Protein AF-A0A0C9S4V2-F1 (afdb_monomer)

Mean predicted aligned error: 10.7 Å

Foldseek 3Di:
DWDKDWDWDFDFDDPDVPDPDQAAPVVVVVVCCVVPPVQFPDWFQDCPPPCNVVVVDDPPADHKAKEKDDKDFPDKDFDDDDDDDPDDWDKDKDFAQHAHADPHWYKDWDWDWGQDPNDTDIDIDIDTRHVDRMDMDTPVDDPDDDDPDDHDGIDGDIDIGMGIGGIMMTIGDDDDDD

Solvent-accessible surface area (backbone atoms only — not comparable to full-atom values): 11312 Å² total; per-residue (Å²): 126,82,53,78,57,78,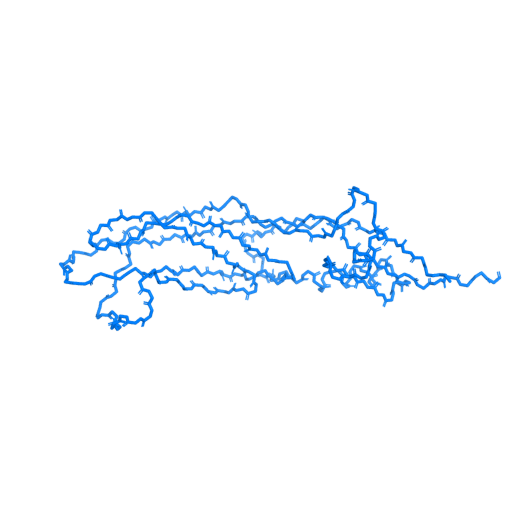47,83,55,83,61,82,76,76,83,54,98,82,69,92,63,71,51,45,56,68,60,54,47,50,53,48,41,60,73,75,39,70,57,50,79,46,72,36,58,49,59,82,30,67,56,55,68,67,60,72,55,56,98,90,57,51,45,46,45,54,44,52,43,77,76,43,74,45,79,69,45,72,49,86,72,96,74,90,78,93,76,87,82,63,74,46,74,52,75,40,93,69,36,45,41,50,100,50,68,38,51,42,80,42,82,45,80,41,78,53,96,95,37,86,41,84,44,79,45,81,45,66,48,44,69,3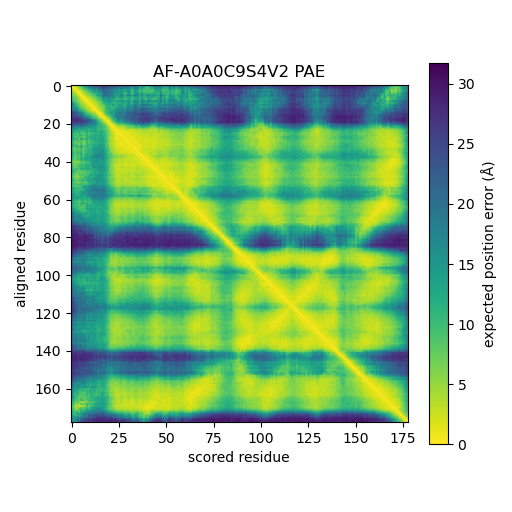1,50,66,46,79,50,44,91,83,53,85,84,61,76,79,77,93,73,88,79,64,56,71,49,55,54,70,49,66,48,68,46,51,50,43,29,37,43,40,36,38,63,65,77,78,86,127

Radius of gyration: 22.68 Å; Cα contacts (8 Å, |Δi|>4): 285; chains: 1; bounding box: 51×34×74 Å

Sequence (178 aa):
MHRLAGGLVLIMVFASKGTSTEVDLDTQLEYYVRTKIPEVYSWGLTKHYSYWTLKMNSSKEHSIESRLEGWKCEGGKNSSSHFEPSLCRDQFIWNVSRSIRSPFPLSVNLSVAVIHNDTLEEAFVLIDLTNRTSIIWEPQGNNLTSPTKEILQESCNFSATATFQGRFAYKIRPRGDH

pLDDT: mean 76.84, std 14.86, range [34.53, 92.06]

Nearest PDB structures (foldseek):
  7kxr-assembly1_A  TM=2.321E-01  e=1.208E+00  Bacillus anthracis
  6uwi-assembly1_A  TM=2.134E-01  e=5.010E+00  Clostridioides difficile
  6uwi-assembly2_d  TM=2.134E-01  e=5.010E+00  Clostridioides difficile
  6uwi-assembly2_g  TM=2.134E-01  e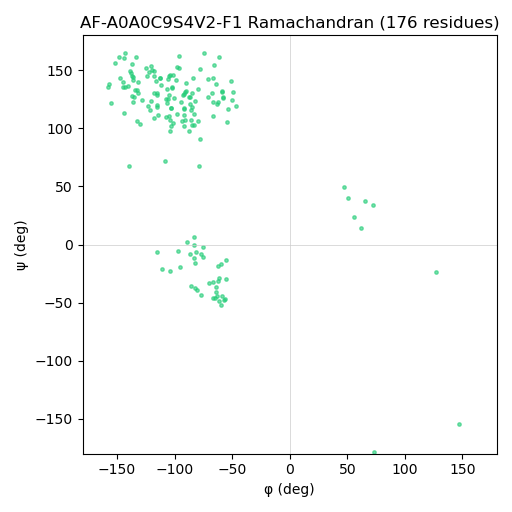=4.743E+00  Clostridioides difficile
  6uwi-assembly1_E  TM=2.134E-01  e=5.903E+00  Clostridioides difficile

Secondary structure (DSSP, 8-state):
-PEEEEEE--------TT-----BHHHHHHHHHHHH-TTEEEEE-STTSHHHHTT-S-TT--B-EEEEEEEEEEEEEE-------SS----EEEE-SS-BB-SS--EEEEEEEEEETTEEEEEEEEEE-BT-SEEEE-TT-TTSPPPSS----EEEEEEEEEEEESEEEEEEPPPP--

Structure (mmCIF, N/CA/C/O backbone):
data_AF-A0A0C9S4V2-F1
#
_entry.id   AF-A0A0C9S4V2-F1
#
loop_
_atom_site.group_PDB
_atom_site.id
_atom_site.type_symbol
_atom_site.label_atom_id
_atom_site.label_alt_id
_atom_site.label_comp_id
_atom_site.label_asym_id
_atom_site.label_entity_id
_atom_site.label_seq_id
_atom_site.pdbx_PDB_ins_code
_atom_site.Cartn_x
_atom_site.Cartn_y
_atom_site.Cartn_z
_atom_site.occupancy
_atom_site.B_iso_or_equiv
_atom_site.auth_seq_id
_atom_site.auth_comp_id
_atom_site.auth_asym_id
_atom_site.auth_atom_id
_atom_site.pdbx_PDB_model_num
ATOM 1 N N . MET A 1 1 ? 26.439 5.256 -25.999 1.00 48.94 1 MET A N 1
ATOM 2 C CA . MET A 1 1 ? 25.252 6.068 -25.641 1.00 48.94 1 MET A CA 1
ATOM 3 C C . MET A 1 1 ? 24.102 5.131 -25.290 1.00 48.94 1 MET A C 1
ATOM 5 O O . MET A 1 1 ? 23.685 4.369 -26.151 1.00 48.94 1 MET A O 1
ATOM 9 N N . HIS A 1 2 ? 23.630 5.119 -24.041 1.00 53.59 2 HIS A N 1
ATOM 10 C CA . HIS A 1 2 ? 22.463 4.319 -23.640 1.00 53.59 2 HIS A CA 1
ATOM 11 C C . HIS A 1 2 ? 21.174 5.041 -24.046 1.00 53.59 2 HIS A C 1
ATOM 13 O O . HIS A 1 2 ? 21.054 6.241 -23.810 1.00 53.59 2 HIS A O 1
ATOM 19 N N . ARG A 1 3 ? 20.222 4.325 -24.652 1.00 57.16 3 ARG A N 1
ATOM 20 C CA . ARG A 1 3 ? 18.897 4.868 -24.981 1.00 57.16 3 ARG A CA 1
ATOM 21 C C . ARG A 1 3 ? 17.931 4.573 -23.832 1.00 57.16 3 ARG A C 1
ATOM 23 O O . ARG A 1 3 ? 17.847 3.435 -23.372 1.00 57.16 3 ARG A O 1
ATOM 30 N N . LEU A 1 4 ? 17.242 5.610 -23.366 1.00 62.47 4 LEU A N 1
ATOM 31 C CA . LEU A 1 4 ? 16.210 5.534 -22.332 1.00 62.47 4 LEU A CA 1
ATOM 32 C C . LEU A 1 4 ? 14.844 5.616 -23.005 1.00 62.47 4 LEU A C 1
ATOM 34 O O . LEU A 1 4 ? 14.648 6.434 -23.901 1.00 62.47 4 LEU A O 1
ATOM 38 N N . ALA A 1 5 ? 13.925 4.758 -22.582 1.00 68.19 5 ALA A N 1
ATOM 39 C CA . ALA A 1 5 ? 12.555 4.739 -23.069 1.00 68.19 5 ALA A CA 1
ATOM 40 C C . ALA A 1 5 ? 11.595 4.517 -21.892 1.00 68.19 5 ALA A C 1
ATOM 42 O O . ALA A 1 5 ? 11.957 3.891 -20.893 1.00 68.19 5 ALA A O 1
ATOM 43 N N . GLY A 1 6 ? 10.387 5.075 -22.004 1.00 62.12 6 GLY A N 1
ATOM 44 C CA . GLY A 1 6 ? 9.337 4.981 -20.991 1.00 62.12 6 GLY A CA 1
ATOM 45 C C . GLY A 1 6 ? 8.168 4.132 -21.480 1.00 62.12 6 GLY A C 1
ATOM 46 O O . GLY A 1 6 ? 7.732 4.276 -22.621 1.00 62.12 6 GLY A O 1
ATOM 47 N N . GLY A 1 7 ? 7.654 3.263 -20.608 1.00 64.25 7 GLY A N 1
ATOM 48 C CA . GLY A 1 7 ? 6.451 2.468 -20.851 1.00 64.25 7 GLY A CA 1
ATOM 49 C C . GLY A 1 7 ? 5.309 2.888 -19.925 1.00 64.25 7 GLY A C 1
ATOM 50 O O . GLY A 1 7 ? 5.534 3.223 -18.760 1.00 64.25 7 GLY A O 1
ATOM 51 N N . LEU A 1 8 ? 4.076 2.875 -20.437 1.00 57.88 8 LEU A N 1
ATOM 52 C CA . LEU A 1 8 ? 2.869 3.020 -19.622 1.00 57.88 8 LEU A CA 1
ATOM 53 C C . LEU A 1 8 ? 2.443 1.632 -19.130 1.00 57.88 8 LEU A C 1
ATOM 55 O O . LEU A 1 8 ? 2.266 0.726 -19.941 1.00 57.88 8 LEU A O 1
ATOM 59 N N . VAL A 1 9 ? 2.253 1.479 -17.821 1.00 53.66 9 VAL A N 1
ATOM 60 C CA . VAL A 1 9 ? 1.660 0.278 -17.222 1.00 53.66 9 VAL A CA 1
ATOM 61 C C . VAL A 1 9 ? 0.378 0.709 -16.535 1.00 53.66 9 VAL A C 1
ATOM 63 O O . VAL A 1 9 ? 0.408 1.421 -15.536 1.00 53.66 9 VAL A O 1
ATOM 66 N N . LEU A 1 10 ? -0.749 0.308 -17.115 1.00 42.66 10 LEU A N 1
ATOM 67 C CA . LEU A 1 10 ? -2.065 0.466 -16.516 1.00 42.66 10 LEU A CA 1
ATOM 68 C C . LEU A 1 10 ? -2.490 -0.910 -16.002 1.00 42.66 10 LEU A C 1
ATOM 70 O O . LEU A 1 10 ? -2.944 -1.747 -16.779 1.00 42.66 10 LEU A O 1
ATOM 74 N N . ILE A 1 11 ? -2.296 -1.167 -14.708 1.00 50.50 11 ILE A N 1
ATOM 75 C CA . ILE A 1 11 ? -2.778 -2.398 -14.073 1.00 50.50 11 ILE A CA 1
ATOM 76 C C . ILE A 1 11 ? -4.029 -2.029 -13.288 1.00 50.50 11 ILE A C 1
ATOM 78 O O . ILE A 1 11 ? -3.949 -1.468 -12.199 1.00 50.50 11 ILE A O 1
ATOM 82 N N . MET A 1 12 ? -5.192 -2.352 -13.849 1.00 40.44 12 MET A N 1
ATOM 83 C CA . MET A 1 12 ? -6.420 -2.428 -13.064 1.00 40.44 12 MET A CA 1
ATOM 84 C C . MET A 1 12 ? -6.498 -3.827 -12.458 1.00 40.44 12 MET A C 1
ATOM 86 O O . MET A 1 12 ? -6.729 -4.807 -13.168 1.00 40.44 12 MET A O 1
ATOM 90 N N . VAL A 1 13 ? -6.264 -3.931 -11.150 1.00 43.91 13 VAL A N 1
ATOM 91 C CA . VAL A 1 13 ? -6.424 -5.193 -10.424 1.00 43.91 13 VAL A CA 1
ATOM 92 C C . VAL A 1 13 ? -7.897 -5.353 -10.063 1.00 43.91 13 VAL A C 1
ATOM 94 O O . VAL A 1 13 ? -8.390 -4.732 -9.126 1.00 43.91 13 VAL A O 1
ATOM 97 N N . PHE A 1 14 ? -8.606 -6.206 -10.801 1.00 38.09 14 PHE A N 1
ATOM 98 C CA . PHE A 1 14 ? -9.956 -6.628 -10.438 1.00 38.09 14 PHE A CA 1
ATOM 99 C C . PHE A 1 14 ? -9.869 -7.901 -9.593 1.00 38.09 14 PHE A C 1
ATOM 101 O O . PHE A 1 14 ? -9.669 -8.998 -10.115 1.00 38.09 14 PHE A O 1
ATOM 108 N N . ALA A 1 15 ? -10.025 -7.777 -8.277 1.00 39.41 15 ALA A N 1
ATOM 109 C CA . ALA A 1 15 ? -10.211 -8.943 -7.423 1.00 39.41 15 ALA A CA 1
ATOM 110 C C . ALA A 1 15 ? -11.663 -9.431 -7.557 1.00 39.41 15 ALA A C 1
ATOM 112 O O . ALA A 1 15 ? -12.559 -8.975 -6.850 1.00 39.41 15 ALA A O 1
ATOM 113 N N . SER A 1 16 ? -11.920 -10.351 -8.489 1.00 34.53 16 SER A N 1
ATOM 114 C CA . SER A 1 16 ? -13.209 -11.048 -8.539 1.00 34.53 16 SER A CA 1
ATOM 115 C C . SER A 1 16 ? -13.322 -12.032 -7.364 1.00 34.53 16 SER A C 1
ATOM 117 O O . SER A 1 16 ? -12.333 -12.668 -6.979 1.00 34.53 16 SER A O 1
ATOM 119 N N . LYS A 1 17 ? -14.519 -12.167 -6.768 1.00 34.84 17 LYS A N 1
ATOM 120 C CA . LYS A 1 17 ? -14.799 -13.197 -5.749 1.00 34.84 17 LYS A CA 1
ATOM 121 C C . LYS A 1 17 ? -14.432 -14.571 -6.329 1.00 34.84 17 LYS A C 1
ATOM 123 O O . LYS A 1 17 ? -15.152 -15.092 -7.171 1.00 34.84 17 LYS A O 1
ATOM 128 N N . GLY A 1 18 ? -13.307 -15.137 -5.887 1.00 36.69 18 GLY A N 1
ATOM 129 C CA . GLY A 1 18 ? -12.842 -16.473 -6.286 1.00 36.69 18 GLY A CA 1
ATOM 130 C C . GLY A 1 18 ? -11.411 -16.557 -6.831 1.00 36.69 18 GLY A C 1
ATOM 131 O O . GLY A 1 18 ? -10.781 -17.596 -6.670 1.00 36.69 18 GLY A O 1
ATOM 132 N N . THR A 1 19 ? -10.814 -15.489 -7.372 1.00 37.41 19 THR A N 1
ATOM 133 C CA . THR A 1 19 ? -9.487 -15.581 -8.030 1.00 37.41 19 THR A CA 1
ATOM 134 C C . THR A 1 19 ? -8.319 -15.410 -7.057 1.00 37.41 19 THR A C 1
ATOM 136 O O . THR A 1 19 ? -7.984 -14.296 -6.658 1.00 37.41 19 THR A O 1
ATOM 139 N N . SER A 1 20 ? -7.749 -16.538 -6.619 1.00 44.91 20 SER A N 1
ATOM 140 C CA . SER A 1 20 ? -6.674 -16.662 -5.621 1.00 44.91 20 SER A CA 1
ATOM 141 C C . SER A 1 20 ? -5.287 -16.351 -6.179 1.00 44.91 20 SER A C 1
ATOM 143 O O . SER A 1 20 ? -4.441 -17.236 -6.271 1.00 44.91 20 SER A O 1
ATOM 145 N N . THR A 1 21 ? -5.031 -15.100 -6.541 1.00 53.50 21 THR A N 1
ATOM 146 C CA . THR A 1 21 ? -3.678 -14.683 -6.919 1.00 53.50 21 THR A CA 1
ATOM 147 C C . THR A 1 21 ? -3.330 -13.390 -6.210 1.00 53.50 21 THR A C 1
ATOM 149 O O . THR A 1 21 ? -3.847 -12.326 -6.543 1.00 53.50 21 THR A O 1
ATOM 152 N N . GLU A 1 22 ? -2.465 -13.510 -5.207 1.00 62.28 22 GLU A N 1
ATOM 153 C CA . GLU A 1 22 ? -1.621 -12.408 -4.759 1.00 62.28 22 GLU A CA 1
ATOM 154 C C . GLU A 1 22 ? -0.926 -11.817 -5.995 1.00 62.28 22 GLU A C 1
ATOM 156 O O . GLU A 1 22 ? -0.325 -12.548 -6.784 1.00 62.28 22 GLU A O 1
ATOM 161 N N . VAL A 1 23 ? -1.093 -10.515 -6.223 1.00 66.06 23 VAL A N 1
ATOM 162 C CA . VAL A 1 23 ? -0.485 -9.833 -7.370 1.00 66.06 23 VAL A CA 1
ATOM 163 C C . VAL A 1 23 ? 0.856 -9.280 -6.916 1.00 66.06 23 VAL A C 1
ATOM 165 O O . VAL A 1 23 ? 0.891 -8.431 -6.029 1.00 66.06 23 VAL A O 1
ATOM 168 N N . ASP A 1 24 ? 1.932 -9.776 -7.524 1.00 78.25 24 ASP A N 1
ATOM 169 C CA . ASP A 1 24 ? 3.304 -9.302 -7.341 1.00 78.25 24 ASP A CA 1
ATOM 170 C C . ASP A 1 24 ? 3.694 -8.420 -8.537 1.00 78.25 24 ASP A C 1
ATOM 172 O O . ASP A 1 24 ? 3.888 -8.907 -9.656 1.00 78.25 24 ASP A O 1
ATOM 176 N N . LEU A 1 25 ? 3.727 -7.103 -8.323 1.00 76.69 25 LEU A N 1
ATOM 177 C CA . LEU A 1 25 ? 3.925 -6.133 -9.408 1.00 76.69 25 LEU A CA 1
ATOM 178 C C . LEU A 1 25 ? 5.321 -6.207 -10.039 1.00 76.69 25 LEU A C 1
ATOM 180 O O . LEU A 1 25 ? 5.449 -5.974 -11.244 1.00 76.69 25 LEU A O 1
ATOM 184 N N . ASP A 1 26 ? 6.347 -6.552 -9.259 1.00 82.00 26 ASP A N 1
ATOM 185 C CA . ASP A 1 26 ? 7.710 -6.742 -9.762 1.00 82.00 26 ASP A CA 1
ATOM 186 C C . ASP A 1 26 ? 7.761 -7.935 -10.722 1.00 82.00 26 ASP A C 1
ATOM 188 O O . ASP A 1 26 ? 8.265 -7.814 -11.843 1.00 82.00 26 ASP A O 1
ATOM 192 N N . THR A 1 27 ? 7.138 -9.050 -10.337 1.00 84.25 27 THR A N 1
ATOM 193 C CA . THR A 1 27 ? 7.044 -10.265 -11.156 1.00 84.25 27 THR A CA 1
ATOM 194 C C . THR A 1 27 ? 6.270 -10.015 -12.450 1.00 84.25 27 THR A C 1
ATOM 196 O O . THR A 1 27 ? 6.694 -10.439 -13.529 1.00 84.25 27 THR A O 1
ATOM 199 N N . GLN A 1 28 ? 5.138 -9.305 -12.376 1.00 82.69 28 GLN A N 1
ATOM 200 C CA . GLN A 1 28 ? 4.341 -8.975 -13.563 1.00 82.69 28 GLN A CA 1
ATOM 201 C C . GLN A 1 28 ? 5.109 -8.072 -14.533 1.00 82.69 28 GLN A C 1
ATOM 203 O O . GLN A 1 28 ? 5.064 -8.288 -15.750 1.00 82.69 28 GLN A O 1
ATOM 208 N N . LEU A 1 29 ? 5.848 -7.085 -14.014 1.00 83.62 29 LEU A N 1
ATOM 209 C CA . LEU A 1 29 ? 6.676 -6.238 -14.860 1.00 83.62 29 LEU A CA 1
ATOM 210 C C . LEU A 1 29 ? 7.822 -7.028 -15.489 1.00 83.62 29 LEU A C 1
ATOM 212 O O . LEU A 1 29 ? 8.066 -6.879 -16.685 1.00 83.62 29 LEU A O 1
ATOM 216 N N . GLU A 1 30 ? 8.524 -7.853 -14.715 1.00 87.75 30 GLU A N 1
ATOM 217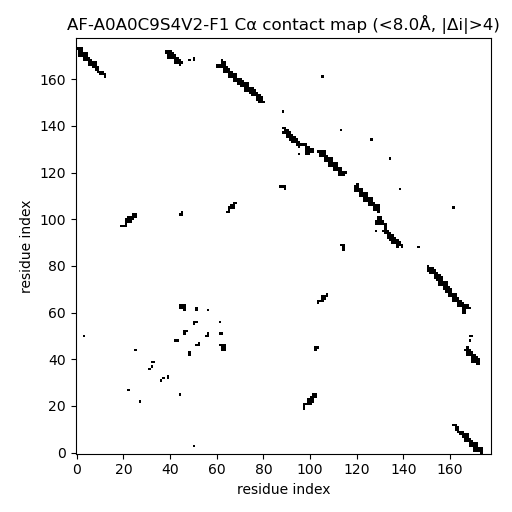 C CA . GLU A 1 30 ? 9.615 -8.674 -15.234 1.00 87.75 30 GLU A CA 1
ATOM 218 C C . GLU A 1 30 ? 9.128 -9.561 -16.386 1.00 87.75 30 GLU A C 1
ATOM 220 O O . GLU A 1 30 ? 9.744 -9.576 -17.455 1.00 87.75 30 GLU A O 1
ATOM 225 N N . TYR A 1 31 ? 7.988 -10.234 -16.208 1.00 87.81 31 TYR A N 1
ATOM 226 C CA . TYR A 1 31 ? 7.370 -11.033 -17.261 1.00 87.81 31 TYR A CA 1
ATOM 227 C C . TYR A 1 31 ? 7.078 -10.198 -18.515 1.00 87.81 31 TYR A C 1
ATOM 229 O O . TYR A 1 31 ? 7.450 -10.592 -19.625 1.00 87.81 31 TYR A O 1
ATOM 237 N N . TYR A 1 32 ? 6.462 -9.022 -18.353 1.00 85.75 32 TYR A N 1
ATOM 238 C CA . TYR A 1 32 ? 6.174 -8.112 -19.460 1.00 85.75 32 TYR A CA 1
ATOM 239 C C . TYR A 1 32 ? 7.448 -7.674 -20.191 1.00 85.75 32 TYR A C 1
ATOM 241 O O . TYR A 1 32 ? 7.537 -7.811 -21.412 1.00 85.75 32 TYR A O 1
ATOM 249 N N . VAL A 1 33 ? 8.447 -7.181 -19.456 1.00 88.44 33 VAL A N 1
ATOM 250 C CA . VAL A 1 33 ? 9.703 -6.661 -20.008 1.00 88.44 33 VAL A CA 1
ATOM 251 C C . VAL A 1 33 ? 10.444 -7.754 -20.769 1.00 88.44 33 VAL A C 1
ATOM 253 O O . VAL A 1 33 ? 10.805 -7.546 -21.925 1.00 88.44 33 VAL A O 1
ATOM 256 N N . ARG A 1 34 ? 10.604 -8.942 -20.175 1.00 88.12 34 ARG A N 1
ATOM 257 C CA . ARG A 1 34 ? 11.295 -10.066 -20.823 1.00 88.12 34 ARG A CA 1
ATOM 258 C C . ARG A 1 34 ? 10.574 -10.561 -22.0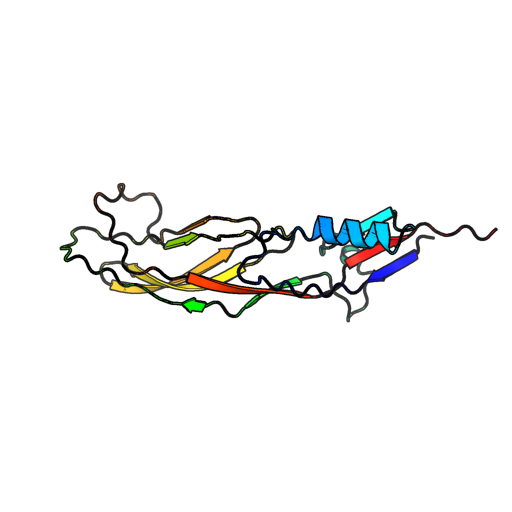72 1.00 88.12 34 ARG A C 1
ATOM 260 O O . ARG A 1 34 ? 11.229 -10.943 -23.035 1.00 88.12 34 ARG A O 1
ATOM 267 N N . THR A 1 35 ? 9.243 -10.551 -22.062 1.00 87.75 35 THR A N 1
ATOM 268 C CA . THR A 1 35 ? 8.440 -11.084 -23.171 1.00 87.75 35 THR A CA 1
ATOM 269 C C . THR A 1 35 ? 8.294 -10.084 -24.315 1.00 87.75 35 THR A C 1
ATOM 271 O O . THR A 1 35 ? 8.247 -10.475 -25.479 1.00 87.75 35 THR A O 1
ATOM 274 N N . LYS A 1 36 ? 8.163 -8.791 -24.004 1.00 87.88 36 LYS A N 1
ATOM 275 C CA . LYS A 1 36 ? 7.809 -7.756 -24.987 1.00 87.88 36 LYS A CA 1
ATOM 276 C C . LYS A 1 36 ? 8.985 -6.892 -25.420 1.00 87.88 36 LYS A C 1
ATOM 278 O O . LYS A 1 36 ? 8.903 -6.292 -26.487 1.00 87.88 36 LYS A O 1
ATOM 283 N N . ILE A 1 37 ? 10.044 -6.803 -24.614 1.00 86.19 37 ILE A N 1
ATOM 284 C CA . ILE A 1 37 ? 11.179 -5.905 -24.858 1.00 86.19 37 ILE A CA 1
ATOM 285 C C . ILE A 1 37 ? 12.499 -6.620 -24.500 1.00 86.19 37 ILE A C 1
ATOM 287 O O . ILE A 1 37 ? 13.165 -6.260 -23.526 1.00 86.19 37 ILE A O 1
ATOM 291 N N . PRO A 1 38 ? 12.896 -7.659 -25.259 1.00 84.50 38 PRO A N 1
ATOM 292 C CA . PRO A 1 38 ? 14.034 -8.518 -24.915 1.00 84.50 38 PRO A CA 1
ATOM 293 C C . PRO A 1 38 ? 15.381 -7.778 -24.860 1.00 84.50 38 PRO A C 1
ATOM 295 O O . PRO A 1 38 ? 16.333 -8.264 -24.255 1.00 84.50 38 PRO A O 1
ATOM 298 N N . GLU A 1 39 ? 15.488 -6.591 -25.464 1.00 89.00 39 GLU A N 1
ATOM 299 C CA . GLU A 1 39 ? 16.687 -5.748 -25.418 1.00 89.00 39 GLU A CA 1
ATOM 300 C C . GLU A 1 39 ? 16.875 -5.020 -24.082 1.00 89.00 39 GLU A C 1
ATOM 302 O O . GLU A 1 39 ? 17.931 -4.413 -23.846 1.00 89.00 39 GLU A O 1
ATOM 307 N N . VAL A 1 40 ? 15.861 -5.041 -23.216 1.00 89.69 40 VAL A N 1
ATOM 308 C CA . VAL A 1 40 ? 15.937 -4.443 -21.888 1.00 89.69 40 VAL A CA 1
ATOM 309 C C . VAL A 1 40 ? 16.855 -5.271 -21.005 1.00 89.69 40 VAL A C 1
ATOM 311 O O . VAL A 1 40 ? 16.666 -6.467 -20.814 1.00 89.69 40 VAL A O 1
ATOM 314 N N . TYR A 1 41 ? 17.837 -4.604 -20.404 1.00 89.19 41 TYR A N 1
ATOM 315 C CA . TYR A 1 41 ? 18.756 -5.228 -19.448 1.00 89.19 41 TYR A CA 1
ATOM 316 C C . TYR A 1 41 ? 18.625 -4.657 -18.032 1.00 89.19 41 TYR A C 1
ATOM 318 O O . TYR A 1 41 ? 19.282 -5.133 -17.112 1.00 89.19 41 TYR A O 1
ATOM 326 N N . SER A 1 42 ? 17.822 -3.607 -17.850 1.00 90.38 42 SER A N 1
ATOM 327 C CA . SER A 1 42 ? 17.559 -2.991 -16.551 1.00 90.38 42 SER A CA 1
ATOM 328 C C . SER A 1 42 ? 16.229 -2.249 -16.596 1.00 90.38 42 SER A C 1
ATOM 330 O O . SER A 1 42 ? 15.952 -1.555 -17.570 1.00 90.38 42 SER A O 1
ATOM 332 N N . TRP A 1 43 ? 15.429 -2.364 -15.541 1.00 90.00 43 TRP A N 1
ATOM 333 C CA . TRP A 1 43 ? 14.159 -1.661 -15.371 1.00 90.00 43 TRP A CA 1
ATOM 334 C C . TRP A 1 43 ? 13.959 -1.267 -13.908 1.00 90.00 43 TRP A C 1
ATOM 336 O O . TRP A 1 43 ? 14.661 -1.758 -13.025 1.00 90.00 43 TRP A O 1
ATOM 346 N N . GLY A 1 44 ? 13.020 -0.359 -13.657 1.00 88.25 44 GLY A N 1
ATOM 347 C CA . GLY A 1 44 ? 12.640 0.047 -12.313 1.00 88.25 44 GLY A CA 1
ATOM 348 C C . GLY A 1 44 ? 11.241 0.650 -12.258 1.00 88.25 44 GLY A C 1
ATOM 349 O O . GLY A 1 44 ? 10.865 1.481 -13.089 1.00 88.25 44 GLY A O 1
ATOM 350 N N . LEU A 1 45 ? 10.490 0.217 -11.247 1.00 85.19 45 LEU A N 1
ATOM 351 C CA . LEU A 1 45 ? 9.118 0.636 -10.960 1.00 85.19 45 LEU A CA 1
ATOM 352 C C . LEU A 1 45 ? 9.048 1.919 -10.124 1.00 85.19 45 LEU A C 1
ATOM 354 O O . LEU A 1 45 ? 8.154 2.743 -10.306 1.00 85.19 45 LEU A O 1
ATOM 358 N N . THR A 1 46 ? 9.990 2.083 -9.198 1.00 88.81 46 THR A N 1
ATOM 359 C CA . THR A 1 46 ? 9.916 3.104 -8.152 1.00 88.81 46 THR A CA 1
ATOM 360 C C . THR A 1 46 ? 10.687 4.364 -8.523 1.00 88.81 46 THR A C 1
ATOM 362 O O . THR A 1 46 ? 11.609 4.336 -9.343 1.00 88.81 46 THR A O 1
ATOM 365 N N . LYS A 1 47 ? 10.380 5.465 -7.829 1.00 89.75 47 LYS A N 1
ATOM 366 C CA . LYS A 1 47 ? 11.100 6.749 -7.915 1.00 89.75 47 LYS A CA 1
ATOM 367 C C . LYS A 1 47 ? 12.610 6.665 -7.649 1.00 89.75 47 LYS A C 1
ATOM 369 O O . LYS A 1 47 ? 13.325 7.622 -7.915 1.00 89.75 47 LYS A O 1
ATOM 374 N N . HIS A 1 48 ? 13.100 5.549 -7.106 1.00 91.62 48 HIS A N 1
ATOM 375 C CA . HIS A 1 48 ? 14.518 5.346 -6.804 1.00 91.62 48 HIS A CA 1
ATOM 376 C C . HIS A 1 48 ? 15.335 4.887 -8.018 1.00 91.62 48 HIS A C 1
ATOM 378 O O . HIS A 1 48 ? 16.564 4.905 -7.971 1.00 91.62 48 HIS A O 1
ATOM 384 N N . TYR A 1 49 ? 14.686 4.498 -9.119 1.00 91.56 49 TYR A N 1
ATOM 385 C CA . TYR A 1 49 ? 15.398 4.135 -10.339 1.00 91.56 49 TYR A CA 1
ATOM 386 C C . TYR A 1 49 ? 16.100 5.348 -10.966 1.00 91.56 49 TYR A C 1
ATOM 388 O O . TYR A 1 49 ? 15.556 6.453 -10.979 1.00 91.56 49 TYR A O 1
ATOM 396 N N . SER A 1 50 ? 17.290 5.132 -11.544 1.00 89.81 50 SER A N 1
ATOM 397 C CA . SER A 1 50 ? 18.177 6.216 -12.001 1.00 89.81 50 SER A CA 1
ATOM 398 C C . SER A 1 50 ? 17.523 7.197 -12.979 1.00 89.81 50 SER A C 1
ATOM 400 O O . SE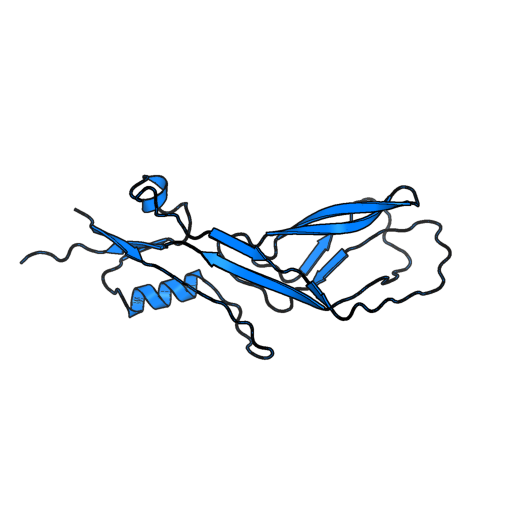R A 1 50 ? 17.903 8.358 -13.018 1.00 89.81 50 SER A O 1
ATOM 402 N N . TYR A 1 51 ? 16.549 6.744 -13.774 1.00 88.38 51 TYR A N 1
ATOM 403 C CA . TYR A 1 51 ? 15.796 7.615 -14.685 1.00 88.38 51 TYR A CA 1
ATOM 404 C C . TYR A 1 51 ? 15.080 8.758 -13.944 1.00 88.38 51 TYR A C 1
ATOM 406 O O . TYR A 1 51 ? 15.147 9.911 -14.364 1.00 88.38 51 TYR A O 1
ATOM 414 N N . TRP A 1 52 ? 14.442 8.440 -12.816 1.00 89.88 52 TRP A N 1
ATOM 415 C CA . TRP A 1 52 ? 13.681 9.392 -12.008 1.00 89.88 52 TRP A CA 1
ATOM 416 C C . TRP A 1 52 ? 14.600 10.277 -11.169 1.00 89.88 52 TRP A C 1
ATOM 418 O O . TRP A 1 52 ? 14.420 11.491 -11.116 1.00 89.88 52 TRP A O 1
ATOM 428 N N . THR A 1 53 ? 15.619 9.687 -10.541 1.00 90.06 53 THR A N 1
ATOM 429 C CA . THR A 1 53 ? 16.522 10.425 -9.644 1.00 90.06 53 THR A CA 1
ATOM 430 C C . THR A 1 53 ? 17.426 11.401 -10.392 1.00 90.06 53 THR A C 1
ATOM 432 O O . THR A 1 53 ? 17.705 12.484 -9.882 1.00 90.06 53 THR A O 1
ATOM 435 N N . LEU A 1 54 ? 17.828 11.069 -11.623 1.00 88.62 54 LEU A N 1
ATOM 436 C CA . LEU A 1 54 ? 18.611 11.951 -12.495 1.00 88.62 54 LEU A CA 1
ATOM 437 C C . LEU A 1 54 ? 17.748 12.963 -13.267 1.00 88.62 54 LEU A C 1
ATOM 439 O O . LEU A 1 54 ? 18.277 13.671 -14.120 1.00 88.62 54 LEU A O 1
ATOM 443 N N . LYS A 1 55 ? 16.438 13.033 -12.984 1.00 84.94 55 LYS A N 1
ATOM 444 C CA . LYS A 1 55 ? 15.476 13.929 -13.647 1.00 84.94 55 LYS A CA 1
ATOM 445 C C . LYS A 1 55 ? 15.537 13.849 -15.178 1.00 84.94 55 LYS A C 1
ATOM 447 O O . LYS A 1 55 ? 15.469 14.861 -15.869 1.00 84.94 55 LYS A O 1
ATOM 452 N N . MET A 1 56 ? 15.690 12.635 -15.710 1.00 83.12 56 MET A N 1
ATOM 453 C CA . MET A 1 56 ? 15.665 12.382 -17.158 1.00 83.12 56 MET A CA 1
ATOM 454 C C . MET A 1 56 ? 14.236 12.405 -17.721 1.00 83.12 56 MET A C 1
ATOM 456 O O . MET A 1 56 ? 14.046 12.347 -18.933 1.00 83.12 56 MET A O 1
ATOM 460 N N . ASN A 1 57 ? 13.241 12.475 -16.836 1.00 82.06 57 ASN A N 1
ATOM 461 C CA . ASN A 1 57 ? 11.827 12.558 -17.146 1.00 82.06 57 ASN A CA 1
ATOM 462 C C . ASN A 1 57 ? 11.409 13.974 -17.571 1.00 82.06 57 ASN A C 1
ATOM 464 O O . ASN A 1 57 ? 11.957 14.978 -17.114 1.00 82.06 57 ASN A O 1
ATOM 468 N N . SER A 1 58 ? 10.376 14.060 -18.410 1.00 81.81 58 SER A N 1
ATOM 469 C CA . SER A 1 58 ? 9.714 15.345 -18.676 1.00 81.81 58 SER A CA 1
ATOM 470 C C . SER A 1 58 ? 8.837 15.780 -17.492 1.00 81.81 58 SER A C 1
ATOM 472 O O . SER A 1 58 ? 8.463 14.961 -16.653 1.00 81.81 58 SER A O 1
ATOM 474 N N . SER A 1 59 ? 8.423 17.051 -17.452 1.00 79.94 59 SER A N 1
ATOM 475 C CA . SER A 1 59 ? 7.547 17.589 -16.393 1.00 79.94 59 SER A CA 1
ATOM 476 C C . SER A 1 59 ? 6.179 16.902 -16.280 1.00 79.94 59 SER A C 1
ATOM 478 O O . SER A 1 59 ? 5.511 17.051 -15.262 1.00 79.94 59 SER A O 1
ATOM 480 N N . LYS A 1 60 ? 5.754 16.153 -17.307 1.00 82.38 60 LYS A N 1
ATOM 481 C CA . LYS A 1 60 ? 4.487 15.399 -17.333 1.00 82.38 60 LYS A CA 1
ATOM 482 C C . LYS A 1 60 ? 4.654 13.922 -16.967 1.00 82.38 60 LYS A C 1
ATOM 484 O O . LYS A 1 60 ? 3.667 13.195 -16.901 1.00 82.38 60 LYS A O 1
ATOM 489 N N . GLU A 1 61 ? 5.885 13.455 -16.789 1.00 86.69 61 GLU A N 1
ATOM 490 C CA . GLU A 1 61 ? 6.187 12.068 -16.452 1.00 86.69 61 GLU A CA 1
ATOM 491 C C . GLU A 1 61 ? 6.514 11.930 -14.972 1.00 86.69 61 GLU A C 1
ATOM 493 O O . GLU A 1 61 ? 7.330 12.677 -14.433 1.00 86.69 61 GLU A O 1
ATOM 498 N N . HIS A 1 62 ? 5.938 10.911 -14.345 1.00 88.56 62 HIS A N 1
ATOM 499 C CA . HIS A 1 62 ? 6.229 10.538 -12.971 1.00 88.56 62 HIS A CA 1
ATOM 500 C C . HIS A 1 62 ? 6.355 9.017 -12.847 1.00 88.56 62 HIS A C 1
ATOM 502 O O . HIS A 1 62 ? 5.802 8.255 -13.654 1.00 88.56 62 HIS A O 1
ATOM 508 N N . SER A 1 63 ? 7.098 8.585 -11.828 1.00 89.25 63 SER A N 1
ATOM 509 C CA . SER A 1 63 ? 7.135 7.182 -11.425 1.00 89.25 63 SER A CA 1
ATOM 510 C C . SER A 1 63 ? 5.749 6.716 -10.999 1.00 89.25 63 SER A C 1
ATO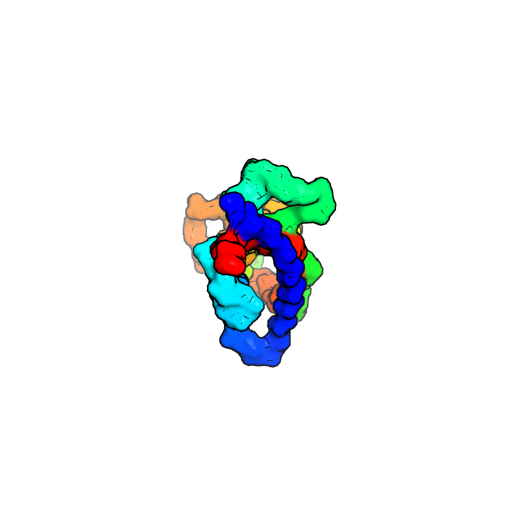M 512 O O . SER A 1 63 ? 4.893 7.533 -10.660 1.00 89.25 63 SER A O 1
ATOM 514 N N . ILE A 1 64 ? 5.537 5.405 -10.971 1.00 88.06 64 ILE A N 1
ATOM 515 C CA . ILE A 1 64 ? 4.284 4.847 -10.467 1.00 88.06 64 ILE A CA 1
ATOM 516 C C . ILE A 1 64 ? 4.059 5.281 -9.011 1.00 88.06 64 ILE A C 1
ATOM 518 O O . ILE A 1 64 ? 4.953 5.184 -8.168 1.00 88.06 64 ILE A O 1
ATOM 522 N N . GLU A 1 65 ? 2.851 5.762 -8.748 1.00 88.44 65 GLU A N 1
ATOM 523 C CA . GLU A 1 65 ? 2.313 6.078 -7.432 1.00 88.44 65 GLU A CA 1
ATOM 524 C C . GLU A 1 65 ? 1.096 5.192 -7.170 1.00 88.44 65 GLU A C 1
ATOM 526 O O . GLU A 1 65 ? 0.337 4.870 -8.089 1.00 88.44 65 GLU A O 1
ATOM 531 N N . SER A 1 66 ? 0.914 4.794 -5.915 1.00 86.25 66 SER A N 1
ATOM 532 C CA . SER A 1 66 ? -0.224 4.006 -5.455 1.00 86.25 66 SER A CA 1
ATOM 533 C C . SER A 1 66 ? -1.220 4.872 -4.696 1.00 86.25 66 SER A C 1
ATOM 535 O O . SER A 1 66 ? -0.847 5.800 -3.976 1.00 86.25 66 SER A O 1
ATOM 537 N N . ARG A 1 67 ? -2.502 4.545 -4.836 1.00 87.31 67 ARG A N 1
ATOM 538 C CA . ARG A 1 67 ? -3.600 5.135 -4.069 1.00 87.31 67 ARG A CA 1
ATOM 539 C C . ARG A 1 67 ? -4.543 4.042 -3.611 1.00 87.31 67 ARG A C 1
ATOM 541 O O . ARG A 1 67 ? -4.796 3.098 -4.357 1.00 87.31 67 ARG A O 1
ATOM 548 N N . LEU A 1 68 ? -5.051 4.183 -2.396 1.00 84.25 68 LEU A N 1
ATOM 549 C CA . LEU A 1 68 ? -6.069 3.310 -1.836 1.00 84.25 68 LEU A CA 1
ATOM 550 C C . LEU A 1 68 ? -7.329 4.147 -1.611 1.00 84.25 68 LEU A C 1
ATOM 552 O O . LEU A 1 68 ? -7.298 5.131 -0.876 1.00 84.25 68 LEU A O 1
ATOM 556 N N . GLU A 1 69 ? -8.418 3.790 -2.282 1.00 84.62 69 GLU A N 1
ATOM 557 C CA . GLU A 1 69 ? -9.645 4.589 -2.324 1.00 84.62 69 GLU A CA 1
ATOM 558 C C . GLU A 1 69 ? -10.887 3.727 -2.081 1.00 84.62 69 GLU A C 1
ATOM 560 O O . GLU A 1 69 ? -10.871 2.503 -2.237 1.00 84.62 69 GLU A O 1
ATOM 565 N N . GLY A 1 70 ? -11.991 4.381 -1.709 1.00 83.50 70 GLY A N 1
ATOM 566 C CA . GLY A 1 70 ? -13.291 3.724 -1.581 1.00 83.50 70 GLY A CA 1
ATOM 567 C C . GLY A 1 70 ? -13.348 2.683 -0.465 1.00 83.50 70 GLY A C 1
ATOM 568 O O . GLY A 1 70 ? -13.981 1.648 -0.656 1.00 83.50 70 GLY A O 1
ATOM 569 N N . TRP A 1 71 ? -12.687 2.943 0.668 1.00 84.56 71 TRP A N 1
ATOM 570 C CA . TRP A 1 71 ? -12.786 2.087 1.848 1.00 84.56 71 TRP A CA 1
ATOM 571 C C . TRP A 1 71 ? -14.244 1.972 2.303 1.00 84.56 71 TRP A C 1
ATOM 573 O O . TRP A 1 71 ? -14.913 2.980 2.536 1.00 84.56 71 TRP A O 1
ATOM 583 N N . LYS A 1 72 ? -14.735 0.743 2.437 1.00 85.69 72 LYS A N 1
ATOM 584 C CA . LYS A 1 72 ? -16.086 0.441 2.920 1.00 85.69 72 LYS A CA 1
ATOM 585 C C . LYS A 1 72 ? -16.037 -0.703 3.908 1.00 85.69 72 LYS A C 1
ATOM 587 O O . LYS A 1 72 ? -15.278 -1.638 3.699 1.00 85.69 72 LYS A O 1
ATOM 592 N N . CYS A 1 73 ? -16.889 -0.635 4.920 1.00 82.25 73 CYS A N 1
ATOM 593 C CA . CYS A 1 73 ? -17.145 -1.674 5.908 1.00 82.25 73 CYS A CA 1
ATOM 594 C C . CYS A 1 73 ? -18.597 -2.129 5.708 1.00 82.25 73 CYS A C 1
ATOM 596 O O . CYS A 1 73 ? -19.526 -1.345 5.887 1.00 82.25 73 CYS A O 1
ATOM 598 N N . GLU A 1 74 ? -18.796 -3.357 5.230 1.00 82.75 74 GLU A N 1
ATOM 599 C CA . GLU A 1 74 ? -20.103 -3.884 4.830 1.00 82.75 74 GLU A CA 1
ATOM 600 C C . GLU A 1 74 ? -20.520 -5.066 5.710 1.00 82.75 74 GLU A C 1
ATOM 602 O O . GLU A 1 74 ? -19.718 -5.946 6.040 1.00 82.75 74 GLU A O 1
ATOM 607 N N . GLY A 1 75 ? -21.810 -5.117 6.053 1.00 76.56 75 GLY A N 1
ATOM 608 C CA . GLY A 1 75 ? -22.381 -6.221 6.827 1.00 76.56 75 GLY A CA 1
ATOM 609 C C . GLY A 1 75 ? -21.966 -6.227 8.298 1.00 76.56 75 GLY A C 1
ATOM 610 O O . GLY A 1 75 ? -21.812 -7.310 8.861 1.00 76.56 75 GLY A O 1
ATOM 611 N N . GLY A 1 76 ? -21.784 -5.038 8.887 1.00 74.81 76 GLY A N 1
ATOM 612 C CA . GLY A 1 76 ? -21.494 -4.848 10.307 1.00 74.81 76 GLY A CA 1
ATOM 613 C C . GLY A 1 76 ? -22.421 -5.677 11.195 1.00 74.81 76 GLY A C 1
ATOM 614 O O . GLY A 1 76 ? -23.644 -5.529 11.142 1.00 74.81 76 GLY A O 1
ATOM 615 N N . LYS A 1 77 ? -21.844 -6.582 11.986 1.00 68.31 77 LYS A N 1
ATOM 616 C CA . LYS A 1 77 ? -22.543 -7.308 13.045 1.00 68.31 77 LYS A CA 1
ATOM 617 C C . LYS A 1 77 ? -22.164 -6.691 14.375 1.00 68.31 77 LYS A C 1
ATOM 619 O O . LYS A 1 77 ? -21.004 -6.773 14.774 1.00 68.31 77 LYS A O 1
ATOM 624 N N . ASN A 1 78 ? -23.160 -6.141 15.057 1.00 65.44 78 ASN A N 1
ATOM 625 C CA . ASN A 1 78 ? -22.997 -5.698 16.429 1.00 65.44 78 ASN A CA 1
ATOM 626 C C . ASN A 1 78 ? -23.267 -6.881 17.354 1.00 65.44 78 ASN A C 1
ATOM 628 O O . ASN A 1 78 ? -24.362 -7.447 17.323 1.00 65.44 78 ASN A O 1
ATOM 632 N N . SER A 1 79 ? -22.292 -7.252 18.177 1.00 63.16 79 SER A N 1
ATOM 633 C CA . SER A 1 79 ? -22.540 -8.127 19.322 1.00 63.16 79 SER A CA 1
ATOM 634 C C . SER A 1 79 ? -22.531 -7.286 20.586 1.00 63.16 79 SER A C 1
ATOM 636 O O . SER A 1 79 ? -21.487 -6.841 21.047 1.00 63.16 79 SER A O 1
ATOM 638 N N . SER A 1 80 ? -23.711 -7.067 21.163 1.00 54.59 80 SER A N 1
ATOM 639 C CA . SER A 1 80 ? -23.826 -6.552 22.522 1.00 54.59 80 SER A CA 1
ATOM 640 C C . SER A 1 80 ? -23.963 -7.730 23.484 1.00 54.59 80 SER A C 1
ATOM 642 O O . SER A 1 80 ? -25.001 -8.383 23.569 1.00 54.59 80 SER A O 1
ATOM 644 N N . SER A 1 81 ? -22.903 -8.024 24.229 1.00 54.72 81 SER A N 1
ATOM 645 C CA . SER A 1 81 ? -23.041 -8.750 25.491 1.00 54.72 81 SER A CA 1
ATOM 646 C C . SER A 1 81 ? -23.202 -7.724 26.608 1.00 54.72 81 SER A C 1
ATOM 648 O O . SER A 1 81 ? -22.411 -6.785 26.675 1.00 54.72 81 SER A O 1
ATOM 650 N N . HIS A 1 82 ? -24.198 -7.892 27.483 1.00 48.59 82 HIS A N 1
ATOM 651 C CA . HIS A 1 82 ? -24.308 -7.090 28.705 1.00 48.59 82 HIS A CA 1
ATOM 652 C C . HIS A 1 82 ? -22.993 -7.175 29.488 1.00 48.59 82 HIS A C 1
ATOM 654 O O . HIS A 1 82 ? -22.596 -8.258 29.921 1.00 48.59 82 HIS A O 1
ATOM 660 N N . PHE A 1 83 ? -22.317 -6.041 29.647 1.00 52.97 83 PHE A N 1
ATOM 661 C CA . PHE A 1 83 ? -21.073 -5.955 30.394 1.00 52.97 83 PHE A CA 1
ATOM 662 C C . PHE A 1 83 ? -21.087 -4.718 31.281 1.00 52.97 83 PHE A C 1
ATOM 664 O O . PHE A 1 83 ? -21.363 -3.620 30.806 1.00 52.97 83 PHE A O 1
ATOM 671 N N . GLU A 1 84 ? -20.804 -4.918 32.565 1.00 53.25 84 GLU A N 1
ATOM 672 C CA . GLU A 1 84 ? -20.444 -3.845 33.487 1.00 53.25 84 GLU A CA 1
ATOM 673 C C . GLU A 1 84 ? -18.915 -3.714 33.471 1.00 53.25 84 GLU A C 1
ATOM 675 O O . GLU A 1 84 ? -18.225 -4.646 33.904 1.00 53.25 84 GLU A O 1
ATOM 680 N N . PRO A 1 85 ? -18.361 -2.616 32.934 1.00 52.91 85 PRO A N 1
ATOM 681 C CA . PRO A 1 85 ? -16.927 -2.458 32.820 1.00 52.91 85 PRO A CA 1
ATOM 682 C C . PRO A 1 85 ? -16.365 -1.782 34.069 1.00 52.91 85 PRO A C 1
ATOM 684 O O . PRO A 1 85 ? -16.850 -0.737 34.492 1.00 52.91 85 PRO A O 1
ATOM 687 N N . SER A 1 86 ? -15.298 -2.343 34.633 1.00 57.94 86 SER A N 1
ATOM 688 C CA . SER A 1 86 ? -14.384 -1.564 35.476 1.00 57.94 86 SER A CA 1
ATOM 689 C C . SER A 1 86 ? -13.176 -1.042 34.689 1.00 57.94 86 SER A C 1
ATOM 691 O O . SER A 1 86 ? -12.566 -0.079 35.135 1.00 57.94 86 SER A O 1
ATOM 693 N N . LEU A 1 87 ? -12.860 -1.626 33.517 1.00 66.88 87 LEU A N 1
ATOM 694 C CA . LEU A 1 87 ? -11.816 -1.193 32.574 1.00 66.88 87 LEU A CA 1
ATOM 695 C C . LEU A 1 87 ? -12.149 -1.679 31.145 1.00 66.88 87 LEU A C 1
ATOM 697 O O . LEU A 1 87 ? -12.261 -2.887 30.926 1.00 66.88 87 LEU A O 1
ATOM 701 N N . CYS A 1 88 ? -12.280 -0.763 30.180 1.00 72.19 88 CYS A N 1
ATOM 702 C CA . CYS A 1 88 ? -12.438 -1.076 28.752 1.00 72.19 88 CYS A CA 1
ATOM 703 C C . CYS A 1 88 ? -11.139 -0.807 27.982 1.00 72.19 88 CYS A C 1
ATOM 705 O O . CYS A 1 88 ? -10.416 0.143 28.279 1.00 72.19 88 CYS A O 1
ATOM 707 N N . ARG A 1 89 ? -10.861 -1.634 26.971 1.00 77.88 89 ARG A N 1
ATOM 708 C CA . ARG A 1 89 ? -9.743 -1.466 26.037 1.00 77.88 89 ARG A CA 1
ATOM 709 C C . ARG A 1 89 ? -10.251 -1.691 24.626 1.00 77.88 89 ARG A C 1
ATOM 711 O O . ARG A 1 89 ? -10.899 -2.708 24.385 1.00 77.88 89 ARG A O 1
ATOM 718 N N . ASP A 1 90 ? -9.898 -0.798 23.711 1.00 83.25 90 ASP A N 1
ATOM 719 C CA . ASP A 1 90 ? -10.217 -1.004 22.306 1.00 83.25 90 ASP A CA 1
ATOM 720 C C . ASP A 1 90 ? -9.091 -1.757 21.616 1.00 83.25 90 ASP A C 1
ATOM 722 O O . ASP A 1 90 ? -7.902 -1.497 21.819 1.00 83.25 90 ASP A O 1
ATOM 726 N N . GLN A 1 91 ? -9.483 -2.683 20.758 1.00 85.38 91 GLN A N 1
ATOM 727 C CA . GLN A 1 91 ? -8.573 -3.365 19.865 1.00 85.38 91 GLN A CA 1
ATOM 728 C C . GLN A 1 91 ? -9.223 -3.431 18.493 1.00 85.38 91 GLN A C 1
ATOM 730 O O . GLN A 1 91 ? -10.314 -3.974 18.325 1.00 85.38 91 GLN A O 1
ATOM 735 N N . PHE A 1 92 ? -8.526 -2.890 17.502 1.00 88.12 92 PHE A N 1
ATOM 736 C CA . PHE A 1 92 ? -8.960 -2.914 16.117 1.00 88.12 92 PHE A CA 1
ATOM 737 C C . PHE A 1 92 ? -8.090 -3.896 15.353 1.00 88.12 92 PHE A C 1
ATOM 739 O O . PHE A 1 92 ? -6.861 -3.800 15.375 1.00 88.12 92 PHE A O 1
ATOM 746 N N . ILE A 1 93 ? -8.737 -4.848 14.685 1.00 88.06 93 ILE A N 1
ATOM 747 C CA . ILE A 1 93 ? -8.069 -5.885 13.906 1.00 88.06 93 ILE A CA 1
ATOM 748 C C . ILE A 1 93 ? -8.584 -5.822 12.472 1.00 88.06 93 ILE A C 1
ATOM 750 O O . ILE A 1 93 ? -9.763 -6.058 12.212 1.00 88.06 93 ILE A O 1
ATOM 754 N N . TRP A 1 94 ? -7.684 -5.570 11.524 1.00 87.62 94 TRP A N 1
ATOM 755 C CA . TRP A 1 94 ? -7.980 -5.650 10.095 1.00 87.62 94 TRP A CA 1
ATOM 756 C C . TRP A 1 94 ? -7.309 -6.879 9.507 1.00 87.62 94 TRP A C 1
ATOM 758 O O . TRP A 1 94 ? -6.087 -6.932 9.372 1.00 87.62 94 TRP A O 1
ATOM 768 N N . ASN A 1 95 ? -8.121 -7.866 9.136 1.00 86.38 95 ASN A N 1
ATOM 769 C CA . ASN A 1 95 ? -7.651 -9.088 8.496 1.00 86.38 95 ASN A CA 1
ATOM 770 C C . ASN A 1 95 ? -7.820 -8.986 6.981 1.00 86.38 95 ASN A C 1
ATOM 772 O O . ASN A 1 95 ? -8.932 -8.977 6.456 1.00 86.38 95 ASN A O 1
ATOM 776 N N . VAL A 1 96 ? -6.699 -8.929 6.271 1.00 81.06 96 VAL A N 1
ATOM 777 C CA . VAL A 1 96 ? -6.645 -8.854 4.814 1.00 81.06 96 VAL A CA 1
ATOM 778 C C . VAL A 1 96 ? -6.565 -10.281 4.280 1.00 81.06 96 VAL A C 1
ATOM 780 O O . VAL A 1 96 ? -5.532 -10.939 4.388 1.00 81.06 96 VAL A O 1
ATOM 783 N N . SER A 1 97 ? -7.654 -10.780 3.689 1.00 72.12 97 SER A N 1
ATOM 784 C CA . SER A 1 97 ? -7.709 -12.169 3.204 1.00 72.12 97 SER A CA 1
ATOM 785 C C . SER A 1 97 ? -6.666 -12.475 2.122 1.00 72.12 97 SER A C 1
ATOM 787 O O . SER A 1 97 ? -6.263 -13.626 1.970 1.00 72.12 97 SER A O 1
ATOM 789 N N . ARG A 1 98 ? -6.267 -11.465 1.334 1.00 72.31 98 ARG A N 1
ATOM 790 C CA . ARG A 1 98 ? -5.267 -11.567 0.261 1.00 72.31 98 ARG A CA 1
ATOM 791 C C . ARG A 1 98 ? -4.441 -10.285 0.210 1.00 72.31 98 ARG A C 1
ATOM 793 O O . ARG A 1 98 ? -4.985 -9.231 -0.112 1.00 72.31 98 ARG A O 1
ATOM 800 N N . SER A 1 99 ? -3.157 -10.374 0.543 1.00 69.31 99 SER A N 1
ATOM 801 C CA . SER A 1 99 ? -2.214 -9.256 0.455 1.00 69.31 99 SER A CA 1
ATOM 802 C C . SER A 1 99 ? -1.994 -8.819 -0.995 1.00 69.31 99 SER A C 1
ATOM 804 O O . SER A 1 99 ? -2.126 -9.606 -1.935 1.00 69.31 99 SER A O 1
ATOM 806 N N . ILE A 1 100 ? -1.621 -7.552 -1.173 1.00 71.62 100 ILE A N 1
ATOM 807 C CA . ILE A 1 100 ? -1.074 -7.038 -2.432 1.00 71.62 100 ILE A CA 1
ATOM 808 C C . ILE A 1 100 ? 0.438 -6.915 -2.240 1.00 71.62 100 ILE A C 1
ATOM 810 O O . ILE A 1 100 ? 0.881 -6.145 -1.380 1.00 71.62 100 ILE A O 1
ATOM 814 N N . ARG A 1 101 ? 1.219 -7.671 -3.029 1.00 78.62 101 ARG A N 1
ATOM 815 C CA . ARG A 1 101 ? 2.681 -7.559 -3.048 1.00 78.62 101 ARG A CA 1
ATOM 816 C C . ARG A 1 101 ? 3.100 -6.450 -3.984 1.00 78.62 101 ARG A C 1
ATOM 818 O O . ARG A 1 101 ? 3.061 -6.562 -5.208 1.00 78.62 101 ARG A O 1
ATOM 825 N N . SER A 1 102 ? 3.459 -5.338 -3.372 1.00 79.50 102 SER A N 1
ATOM 826 C CA . SER A 1 102 ? 3.698 -4.092 -4.072 1.00 79.50 102 SER A CA 1
ATOM 827 C C . SER A 1 102 ? 4.906 -3.391 -3.458 1.00 79.50 102 SER A C 1
ATOM 829 O O . SER A 1 102 ? 4.989 -3.300 -2.231 1.00 79.50 102 SER A O 1
ATOM 831 N N . PRO A 1 103 ? 5.820 -2.838 -4.277 1.00 83.12 103 PRO A N 1
ATOM 832 C CA . PRO A 1 103 ? 6.866 -1.945 -3.786 1.00 83.12 103 PRO A CA 1
ATOM 833 C C . PRO A 1 103 ? 6.325 -0.542 -3.451 1.00 83.12 103 PRO A C 1
ATOM 835 O O . PRO A 1 103 ? 7.082 0.326 -3.016 1.00 83.12 103 PRO A O 1
ATOM 838 N N . PHE A 1 104 ? 5.032 -0.296 -3.681 1.00 86.56 104 PHE A N 1
ATOM 839 C CA . PHE A 1 104 ? 4.361 0.971 -3.421 1.00 86.56 104 PHE A CA 1
ATOM 840 C C . PHE A 1 104 ? 3.442 0.872 -2.195 1.00 86.56 104 PHE A C 1
ATOM 842 O O . PHE A 1 104 ? 2.656 -0.080 -2.116 1.00 86.56 104 PHE A O 1
ATOM 849 N N . PRO A 1 105 ? 3.500 1.855 -1.279 1.00 87.00 105 PRO A N 1
ATOM 850 C CA . PRO A 1 105 ? 2.699 1.856 -0.064 1.00 87.00 105 PRO A CA 1
ATOM 851 C C . PRO A 1 105 ? 1.200 2.018 -0.362 1.00 87.00 105 PRO A C 1
ATOM 853 O O . PRO A 1 105 ? 0.779 2.925 -1.079 1.00 87.00 105 PRO A O 1
ATOM 856 N N . LEU A 1 106 ? 0.379 1.152 0.215 1.00 87.31 106 LEU A N 1
ATOM 857 C CA . LEU A 1 106 ? -1.078 1.141 0.141 1.00 87.31 106 LEU A CA 1
ATOM 858 C C . LEU A 1 106 ? -1.642 1.570 1.489 1.00 87.31 106 LEU A C 1
ATOM 860 O O . LEU A 1 106 ? -2.158 0.756 2.257 1.00 87.31 106 LEU A O 1
ATOM 864 N N . SER A 1 107 ? -1.496 2.861 1.775 1.00 89.31 107 SER A N 1
ATOM 865 C CA . SER A 1 107 ? -1.929 3.440 3.040 1.00 89.31 107 SER A CA 1
ATOM 866 C C . SER A 1 107 ? -3.286 4.131 2.923 1.00 89.31 107 SER A C 1
ATOM 868 O O . SER A 1 107 ? -3.558 4.812 1.935 1.00 89.31 107 SER A O 1
ATOM 870 N N . VAL A 1 108 ? -4.121 3.993 3.951 1.00 87.75 108 VAL A N 1
ATOM 871 C CA . VAL A 1 108 ? -5.392 4.710 4.110 1.00 87.75 108 VAL A CA 1
ATOM 872 C C . VAL A 1 108 ? -5.473 5.296 5.513 1.00 87.75 108 VAL A C 1
ATOM 874 O O . VAL A 1 108 ? -5.058 4.661 6.479 1.00 87.75 108 VAL A O 1
ATOM 877 N N . ASN A 1 109 ? -5.995 6.514 5.621 1.00 91.00 109 ASN A N 1
ATOM 878 C CA . ASN A 1 109 ? -6.317 7.113 6.908 1.00 91.00 109 ASN A CA 1
ATOM 879 C C . ASN A 1 109 ? -7.776 6.796 7.248 1.00 91.00 109 ASN A C 1
ATOM 881 O O . ASN A 1 109 ? -8.670 7.195 6.499 1.00 91.00 109 ASN A O 1
ATOM 885 N N . LEU A 1 110 ? -8.010 6.064 8.334 1.00 89.25 110 LEU A N 1
ATOM 886 C CA . LEU A 1 110 ? -9.350 5.724 8.804 1.00 89.25 110 LEU A CA 1
ATOM 887 C C . LEU A 1 110 ? -9.711 6.551 10.029 1.00 89.25 110 LEU A C 1
ATOM 889 O O . LEU A 1 110 ? -8.872 6.772 10.896 1.00 89.25 110 LEU A O 1
ATOM 893 N N . SER A 1 111 ? -10.975 6.951 10.096 1.00 89.38 111 SER A N 1
ATOM 894 C CA . SER A 1 111 ? -11.603 7.453 11.313 1.00 89.38 111 SER A CA 1
ATOM 895 C C . SER A 1 111 ? -12.266 6.282 12.040 1.00 89.38 111 SER A C 1
ATOM 897 O O . SER A 1 111 ? -12.977 5.487 11.417 1.00 89.38 111 SER A O 1
ATOM 899 N N . VAL A 1 112 ? -11.987 6.149 13.334 1.00 87.25 112 VAL A N 1
ATOM 900 C CA . VAL A 1 112 ? -12.535 5.114 14.218 1.00 87.25 112 VAL A CA 1
ATOM 901 C C . VAL A 1 112 ? -12.934 5.734 15.554 1.00 87.25 112 VAL A C 1
ATOM 903 O O . VAL A 1 112 ? -12.279 6.658 16.029 1.00 87.25 112 VAL A O 1
ATOM 906 N N . ALA A 1 113 ? -14.006 5.233 16.167 1.00 85.75 113 ALA A N 1
ATOM 907 C CA . ALA A 1 113 ? -14.421 5.663 17.499 1.00 85.75 113 ALA A CA 1
ATOM 908 C C . ALA A 1 113 ? -13.683 4.844 18.565 1.00 85.75 113 ALA A C 1
ATOM 910 O O . ALA A 1 113 ? -13.713 3.618 18.510 1.00 85.75 113 ALA A O 1
ATOM 911 N N . VAL A 1 114 ? -13.035 5.508 19.518 1.00 86.62 114 VAL A N 1
ATOM 912 C CA . VAL A 1 114 ? -12.238 4.893 20.588 1.00 86.62 114 VAL A CA 1
ATOM 913 C C . VAL A 1 114 ? -12.719 5.365 21.952 1.00 86.62 114 VAL A C 1
ATOM 915 O O . VAL A 1 114 ? -13.227 6.474 22.096 1.00 86.62 114 VAL A O 1
ATOM 918 N N . ILE A 1 115 ? -12.540 4.532 22.968 1.00 80.31 115 ILE A N 1
ATOM 919 C CA . ILE A 1 115 ? -12.815 4.859 24.359 1.00 80.31 115 ILE A CA 1
ATOM 920 C C . ILE A 1 115 ? -11.584 5.550 24.951 1.00 80.31 115 ILE A C 1
ATOM 922 O O . ILE A 1 115 ? -10.512 4.958 25.115 1.00 80.31 115 ILE A O 1
ATOM 926 N N . HIS A 1 116 ? -11.752 6.812 25.324 1.00 79.44 116 HIS A N 1
ATOM 927 C CA . HIS A 1 116 ? -10.761 7.601 26.039 1.00 79.44 116 HIS A CA 1
ATOM 928 C C . HIS A 1 116 ? -11.412 8.226 27.276 1.00 79.44 116 HIS A C 1
ATOM 930 O O . HIS A 1 116 ? -12.433 8.899 27.164 1.00 79.44 116 HIS A O 1
ATOM 936 N N . ASN A 1 117 ? -10.851 7.975 28.466 1.00 77.00 117 ASN A N 1
ATOM 937 C CA . ASN A 1 117 ? -11.383 8.462 29.751 1.00 77.00 117 ASN A CA 1
ATOM 938 C C . ASN A 1 117 ? -12.906 8.248 29.907 1.00 77.00 117 ASN A C 1
ATOM 940 O O . ASN A 1 117 ? -13.637 9.184 30.218 1.00 77.00 117 ASN A O 1
ATOM 944 N N . ASP A 1 118 ? -13.381 7.028 29.634 1.00 73.38 118 ASP A N 1
ATOM 945 C CA . ASP A 1 118 ? -14.802 6.639 29.685 1.00 73.38 118 ASP A CA 1
ATOM 946 C C . ASP A 1 118 ? -15.732 7.387 28.706 1.00 73.38 118 ASP A C 1
ATOM 948 O O . ASP A 1 118 ? -16.957 7.297 28.805 1.00 73.38 118 ASP A O 1
ATOM 952 N N . THR A 1 119 ? -15.170 8.085 27.714 1.00 77.12 119 THR A N 1
ATOM 953 C CA . THR A 1 119 ? -15.913 8.763 26.644 1.00 77.12 119 THR A CA 1
ATOM 954 C C . THR A 1 119 ? -15.538 8.221 25.269 1.00 77.12 119 THR A C 1
ATOM 956 O O . THR A 1 119 ? -14.425 7.743 25.064 1.00 77.12 119 THR A O 1
ATOM 959 N N . LEU A 1 120 ? -16.486 8.260 24.328 1.00 82.81 120 LEU A N 1
ATOM 960 C CA . LEU A 1 120 ? -16.241 7.901 22.931 1.00 82.81 120 LEU A CA 1
ATOM 961 C C . LEU A 1 120 ? -15.694 9.117 22.182 1.00 82.81 120 LEU A C 1
ATOM 963 O O . LEU A 1 120 ? -16.389 10.124 22.044 1.00 82.81 120 LEU A O 1
ATOM 967 N N . GLU A 1 121 ? -14.476 8.995 21.673 1.00 88.00 121 GLU A N 1
ATOM 968 C CA . GLU A 1 121 ? -13.784 10.016 20.891 1.00 88.00 121 GLU A CA 1
ATOM 969 C C . GLU A 1 121 ? -13.432 9.486 19.496 1.00 88.00 121 GLU A C 1
ATOM 971 O O . GLU A 1 121 ? -13.280 8.285 19.284 1.00 88.00 121 GLU A O 1
ATOM 976 N N . GLU A 1 122 ? -13.304 10.382 18.519 1.00 90.25 122 GLU A N 1
ATOM 977 C CA . GLU A 1 122 ? -12.851 10.031 17.171 1.00 90.25 122 GLU A CA 1
ATOM 978 C C . GLU A 1 122 ? -11.317 10.016 17.115 1.00 90.25 122 GLU A C 1
ATOM 980 O O . GLU A 1 122 ? -10.659 10.976 17.517 1.00 90.25 122 GLU A O 1
ATOM 985 N N . ALA A 1 123 ? -10.741 8.947 16.571 1.00 90.50 123 ALA A N 1
ATOM 986 C CA . ALA A 1 123 ? -9.310 8.808 16.349 1.00 90.50 123 ALA A CA 1
ATOM 987 C C . ALA A 1 123 ? -9.003 8.503 14.881 1.00 90.50 123 ALA A C 1
ATOM 989 O O . ALA A 1 123 ? -9.729 7.774 14.204 1.00 90.50 123 ALA A O 1
ATOM 990 N N . PHE A 1 124 ? -7.876 9.035 14.405 1.00 92.06 124 PHE A N 1
ATOM 991 C CA . PHE A 1 124 ? -7.365 8.768 13.065 1.00 92.06 124 PHE A CA 1
ATOM 992 C C . PHE A 1 124 ? -6.241 7.740 13.117 1.00 92.06 124 PHE A C 1
ATOM 994 O O . PHE A 1 124 ? -5.243 7.931 13.815 1.00 92.06 124 PHE A O 1
ATOM 1001 N N . VAL A 1 125 ? -6.382 6.669 12.341 1.00 90.94 125 VAL A N 1
ATOM 1002 C CA . VAL A 1 125 ? -5.377 5.614 12.218 1.00 90.94 125 VAL A CA 1
ATOM 1003 C C . VAL A 1 125 ? -4.916 5.492 10.770 1.00 90.94 125 VAL A C 1
ATOM 1005 O O . VAL A 1 125 ? -5.703 5.259 9.852 1.00 90.94 125 VAL A O 1
ATOM 1008 N N . LEU A 1 126 ? -3.606 5.633 10.566 1.00 91.81 126 LEU A N 1
ATOM 1009 C CA . LEU A 1 126 ? -2.975 5.361 9.281 1.00 91.81 126 LEU A CA 1
ATOM 1010 C C . LEU A 1 126 ? -2.695 3.862 9.169 1.00 91.81 126 LEU A C 1
ATOM 1012 O O . LEU A 1 126 ? -1.833 3.325 9.864 1.00 91.81 126 LEU A O 1
ATOM 1016 N N . ILE A 1 127 ? -3.402 3.200 8.264 1.00 89.12 127 ILE A N 1
ATOM 1017 C CA . ILE A 1 127 ? -3.278 1.767 8.020 1.00 89.12 127 ILE A CA 1
ATOM 1018 C C . ILE A 1 127 ? -2.526 1.550 6.723 1.00 89.12 127 ILE A C 1
ATOM 1020 O O . ILE A 1 127 ? -2.951 2.041 5.684 1.00 89.12 127 ILE A O 1
ATOM 1024 N N . ASP A 1 128 ? -1.443 0.779 6.771 1.00 89.06 128 ASP A N 1
ATOM 1025 C CA . ASP A 1 128 ? -0.695 0.349 5.591 1.00 89.06 128 ASP A CA 1
ATOM 1026 C C . ASP A 1 128 ? -0.984 -1.122 5.274 1.00 89.06 128 ASP A C 1
ATOM 1028 O O . ASP A 1 128 ? -0.564 -2.014 6.010 1.00 89.06 128 ASP A O 1
ATOM 1032 N N . LEU A 1 129 ? -1.683 -1.377 4.167 1.00 85.88 129 LEU A N 1
ATOM 1033 C CA . LEU A 1 129 ? -2.027 -2.729 3.715 1.00 85.88 129 LEU A CA 1
ATOM 1034 C C . LEU A 1 129 ? -0.889 -3.427 2.949 1.00 85.88 129 LEU A C 1
ATOM 1036 O O . LEU A 1 129 ? -1.016 -4.599 2.588 1.00 85.88 129 LEU A O 1
ATOM 1040 N N . THR A 1 130 ? 0.211 -2.729 2.662 1.00 86.19 130 THR A N 1
ATOM 1041 C CA . THR A 1 130 ? 1.291 -3.241 1.804 1.00 86.19 130 THR A CA 1
ATOM 1042 C C . THR A 1 130 ? 1.940 -4.468 2.415 1.00 86.19 130 THR A C 1
ATOM 1044 O O . THR A 1 130 ? 2.498 -4.398 3.508 1.00 86.19 130 THR A O 1
ATOM 1047 N N . ASN A 1 131 ? 1.917 -5.594 1.698 1.00 84.88 131 ASN A N 1
ATOM 1048 C CA . ASN A 1 131 ? 2.512 -6.851 2.160 1.00 84.88 131 ASN A CA 1
ATOM 1049 C C . ASN A 1 131 ? 1.978 -7.330 3.531 1.00 84.88 131 ASN A C 1
ATOM 1051 O O . ASN A 1 131 ? 2.673 -8.072 4.226 1.00 84.88 131 ASN A O 1
ATOM 1055 N N . ARG A 1 132 ? 0.768 -6.914 3.943 1.00 84.88 132 ARG A N 1
ATOM 1056 C CA . ARG A 1 132 ? 0.170 -7.296 5.233 1.00 84.88 132 ARG A CA 1
ATOM 1057 C C . ARG A 1 132 ? -1.057 -8.181 5.060 1.00 84.88 132 ARG A C 1
ATOM 1059 O O . ARG A 1 132 ? -1.869 -7.970 4.164 1.00 84.88 132 ARG A O 1
ATOM 1066 N N . THR A 1 133 ? -1.200 -9.142 5.967 1.00 85.44 133 THR A N 1
ATOM 1067 C CA . THR A 1 133 ? -2.382 -10.013 6.095 1.00 85.44 133 THR A CA 1
ATOM 1068 C C . THR A 1 133 ? -3.185 -9.731 7.364 1.00 85.44 133 THR A C 1
ATOM 1070 O O . THR A 1 133 ? -4.373 -10.035 7.418 1.00 85.44 133 THR A O 1
ATOM 1073 N N . SER A 1 134 ? -2.566 -9.116 8.375 1.00 87.19 134 SER A N 1
ATOM 1074 C CA . SER A 1 134 ? -3.232 -8.685 9.601 1.00 87.19 134 SER A CA 1
ATOM 1075 C C . SER A 1 134 ? -2.584 -7.416 10.146 1.00 87.19 134 SER A C 1
ATOM 1077 O O . SER A 1 134 ? -1.368 -7.222 10.035 1.00 87.19 134 SER A O 1
ATOM 1079 N N . ILE A 1 135 ? -3.410 -6.536 10.699 1.00 88.94 135 ILE A N 1
ATOM 1080 C CA . ILE A 1 135 ? -3.008 -5.282 11.330 1.00 88.94 135 ILE A CA 1
ATOM 1081 C C . ILE A 1 135 ? -3.790 -5.182 12.629 1.00 88.94 135 ILE A C 1
ATOM 1083 O O . ILE A 1 135 ? -5.012 -5.306 12.612 1.00 88.94 135 ILE A O 1
ATOM 1087 N N . ILE A 1 136 ? -3.076 -4.967 13.729 1.00 88.62 136 ILE A N 1
ATOM 1088 C CA . ILE A 1 136 ? -3.650 -4.780 15.059 1.00 88.62 136 ILE A CA 1
ATOM 1089 C C . ILE A 1 136 ? -3.270 -3.380 15.519 1.00 88.62 136 ILE A C 1
ATOM 1091 O O . ILE A 1 136 ? -2.099 -2.998 15.439 1.00 88.62 136 ILE A O 1
ATOM 1095 N N . TRP A 1 137 ? -4.255 -2.621 15.982 1.00 89.56 137 TRP A N 1
ATOM 1096 C CA . TRP A 1 137 ? -4.052 -1.302 16.559 1.00 89.56 137 TRP A CA 1
ATOM 1097 C C . TRP A 1 137 ? -4.816 -1.178 17.871 1.00 89.56 137 TRP A C 1
ATOM 1099 O O . TRP A 1 137 ? -5.984 -1.554 17.966 1.00 89.56 137 TRP A O 1
ATOM 1109 N N . GLU A 1 138 ? -4.125 -0.659 18.880 1.00 88.12 138 GLU A N 1
ATOM 1110 C CA . GLU A 1 138 ? -4.619 -0.509 20.245 1.00 88.12 138 GLU A CA 1
ATOM 1111 C C . GLU A 1 138 ? -4.339 0.940 20.671 1.00 88.12 138 GLU A C 1
ATOM 1113 O O . GLU A 1 138 ? -3.178 1.280 20.927 1.00 88.12 138 GLU A O 1
ATOM 1118 N N . PRO A 1 139 ? -5.353 1.824 20.707 1.00 86.50 139 PRO A N 1
ATOM 1119 C CA . PRO A 1 139 ? -5.149 3.252 20.956 1.00 86.50 139 PRO A CA 1
ATOM 1120 C C . PRO A 1 139 ? -4.549 3.533 22.338 1.00 86.50 139 PRO A C 1
ATOM 1122 O O . PRO A 1 139 ? -3.768 4.469 22.492 1.00 86.50 139 PRO A O 1
ATOM 1125 N N . GLN A 1 140 ? -4.850 2.694 23.333 1.00 83.50 140 GLN A N 1
ATOM 1126 C CA . GLN A 1 140 ? -4.304 2.809 24.688 1.00 83.50 140 GLN A CA 1
ATOM 1127 C C . GLN A 1 140 ? -2.904 2.165 24.843 1.00 83.50 140 GLN A C 1
ATOM 1129 O O . GLN A 1 140 ? -2.312 2.211 25.923 1.00 83.50 140 GLN A O 1
ATOM 1134 N N . GLY A 1 141 ? -2.350 1.572 23.777 1.00 76.25 141 GLY A N 1
ATOM 1135 C CA . GLY A 1 141 ? -1.051 0.896 23.774 1.00 76.25 141 GLY A CA 1
ATOM 1136 C C . GLY A 1 141 ? -1.031 -0.459 24.495 1.00 76.25 141 GLY A C 1
ATOM 1137 O O . GLY A 1 141 ? -2.040 -0.947 25.011 1.00 76.25 141 GLY A O 1
ATOM 1138 N N . ASN A 1 142 ? 0.152 -1.081 24.535 1.00 65.81 142 ASN A N 1
ATOM 1139 C CA . ASN A 1 142 ? 0.356 -2.462 25.009 1.00 65.81 142 ASN A CA 1
ATOM 1140 C C . ASN A 1 142 ? 0.641 -2.558 26.520 1.00 65.81 142 ASN A C 1
ATOM 1142 O O . ASN A 1 142 ? 0.928 -3.638 27.026 1.00 65.81 142 ASN A O 1
ATOM 1146 N N . ASN A 1 143 ? 0.627 -1.427 27.233 1.00 57.81 143 ASN A N 1
ATOM 1147 C CA . ASN A 1 143 ? 1.068 -1.341 28.631 1.00 57.81 143 ASN A CA 1
ATOM 1148 C C . ASN A 1 143 ? -0.035 -1.670 29.648 1.00 57.81 143 ASN A C 1
ATOM 1150 O O . ASN A 1 143 ? 0.244 -1.764 30.842 1.00 57.81 143 ASN A O 1
ATOM 1154 N N . LEU A 1 144 ? -1.279 -1.820 29.195 1.00 58.44 144 LEU A N 1
ATOM 1155 C CA . LEU A 1 144 ? -2.390 -2.238 30.041 1.00 58.44 144 LEU A CA 1
ATOM 1156 C C . LEU A 1 144 ? -2.421 -3.766 30.140 1.00 58.44 144 LEU A C 1
ATOM 1158 O O . LEU A 1 144 ? -2.104 -4.474 29.186 1.00 58.44 144 LEU A O 1
ATOM 1162 N N . THR A 1 145 ? -2.781 -4.264 31.321 1.00 59.69 145 THR A N 1
ATOM 1163 C CA . THR A 1 145 ? -2.890 -5.692 31.634 1.00 59.69 145 THR A CA 1
ATOM 1164 C C . THR A 1 145 ? -3.751 -6.404 30.590 1.00 59.69 145 THR A C 1
ATOM 1166 O O . THR A 1 145 ? -4.763 -5.852 30.155 1.00 59.69 145 THR A O 1
ATOM 1169 N N . SER A 1 146 ? -3.366 -7.623 30.192 1.00 61.72 146 SER A N 1
ATOM 1170 C CA . SER A 1 146 ? -4.117 -8.404 29.203 1.00 61.72 146 SER A CA 1
ATOM 1171 C C . SER A 1 146 ? -5.609 -8.442 29.554 1.00 61.72 146 SER A C 1
ATOM 1173 O O . SER A 1 146 ? -5.946 -8.720 30.712 1.00 61.72 146 SER A O 1
ATOM 1175 N N . PRO A 1 147 ? -6.504 -8.164 28.590 1.00 63.06 147 PRO A N 1
ATOM 1176 C CA . PRO A 1 147 ? -7.932 -8.125 28.860 1.00 63.06 147 PRO A CA 1
ATOM 1177 C C . PRO A 1 147 ? -8.396 -9.476 29.408 1.00 63.06 147 PRO A C 1
ATOM 1179 O O . PRO A 1 147 ? -8.064 -10.535 28.881 1.00 63.06 147 PRO A O 1
ATOM 1182 N N . THR A 1 148 ? -9.157 -9.448 30.503 1.00 64.44 148 THR A N 1
ATOM 1183 C CA . THR A 1 148 ? -9.688 -10.668 31.138 1.00 64.44 148 THR A CA 1
ATOM 1184 C C . THR A 1 148 ? -10.958 -11.167 30.443 1.00 64.44 148 THR A C 1
ATOM 1186 O O . THR A 1 148 ? -11.380 -12.301 30.660 1.00 64.44 148 THR A O 1
ATOM 1189 N N . LYS A 1 149 ? -11.582 -10.306 29.629 1.00 67.12 149 LYS A N 1
ATOM 1190 C CA . LYS A 1 149 ? -12.769 -10.573 28.814 1.00 67.12 149 LYS A CA 1
ATOM 1191 C C . LYS A 1 149 ? -12.663 -9.793 27.506 1.00 67.12 149 LYS A C 1
ATOM 1193 O O . LYS A 1 149 ? -12.333 -8.612 27.527 1.00 67.12 149 LYS A O 1
ATOM 1198 N N . GLU A 1 150 ? -12.974 -10.456 26.401 1.00 69.19 150 GLU A N 1
ATOM 1199 C CA . GLU A 1 150 ? -13.036 -9.855 25.069 1.00 69.19 150 GLU A CA 1
ATOM 1200 C C . GLU A 1 150 ? -14.501 -9.682 24.666 1.00 69.19 150 GLU A C 1
ATOM 1202 O O . GLU A 1 150 ? -15.292 -10.624 24.751 1.00 69.19 150 GLU A O 1
ATOM 1207 N N . ILE A 1 151 ? -14.866 -8.475 24.235 1.00 69.50 151 ILE A N 1
ATOM 1208 C CA . ILE A 1 151 ? -16.181 -8.183 23.665 1.00 69.50 151 ILE A CA 1
ATOM 1209 C C . ILE A 1 151 ? -15.947 -7.643 22.267 1.00 69.50 151 ILE A C 1
ATOM 1211 O O . ILE A 1 151 ? -15.359 -6.581 22.085 1.00 69.50 151 ILE A O 1
ATOM 1215 N N . LEU A 1 152 ? -16.422 -8.384 21.274 1.00 68.12 152 LEU A N 1
ATOM 1216 C CA . LEU A 1 152 ? -16.438 -7.916 19.901 1.00 68.12 152 LEU A CA 1
ATOM 1217 C C . LEU A 1 152 ? -17.637 -6.981 19.738 1.00 68.12 152 LEU A C 1
ATOM 1219 O O . LEU A 1 152 ? -18.772 -7.446 19.724 1.00 68.12 152 LEU A O 1
ATOM 1223 N N . GLN A 1 153 ? -17.413 -5.676 19.643 1.00 68.62 153 GLN A N 1
ATOM 1224 C CA . GLN A 1 153 ? -18.517 -4.727 19.490 1.00 68.62 153 GLN A CA 1
ATOM 1225 C C . GLN A 1 153 ? -19.010 -4.651 18.043 1.00 68.62 153 GLN A C 1
ATOM 1227 O O . GLN A 1 153 ? -20.218 -4.614 17.820 1.00 68.62 153 GLN A O 1
ATOM 1232 N N . GLU A 1 154 ? -18.094 -4.688 17.072 1.00 76.00 154 GLU A N 1
ATOM 1233 C CA . GLU A 1 154 ? -18.403 -4.577 15.649 1.00 76.00 154 GLU A CA 1
ATOM 1234 C C . GLU A 1 154 ? -17.455 -5.447 14.812 1.00 76.00 154 GLU A C 1
ATOM 1236 O O . GLU A 1 154 ? -16.252 -5.529 15.064 1.00 76.00 154 GLU A O 1
ATOM 1241 N N . SER A 1 155 ? -18.000 -6.109 13.793 1.00 83.94 155 SER A N 1
ATOM 1242 C CA . SER A 1 155 ? -17.219 -6.805 12.771 1.00 83.94 155 SER A CA 1
ATOM 1243 C C . SER A 1 155 ? -17.885 -6.662 11.414 1.00 83.94 155 SER A C 1
ATOM 1245 O O . SER A 1 155 ? -19.096 -6.849 11.296 1.00 83.94 155 SER A O 1
ATOM 1247 N N . CYS A 1 156 ? -17.101 -6.364 10.381 1.00 84.12 156 CYS A N 1
ATOM 1248 C CA . CYS A 1 156 ? -17.581 -6.223 9.013 1.00 84.12 156 CYS A CA 1
ATOM 1249 C C . CYS A 1 156 ? -16.562 -6.751 8.005 1.00 84.12 156 CYS A C 1
ATOM 1251 O O . CYS A 1 156 ? -15.365 -6.852 8.285 1.00 84.12 156 CYS A O 1
ATOM 1253 N N . ASN A 1 157 ? -17.036 -7.039 6.795 1.00 87.06 157 ASN A N 1
ATOM 1254 C CA . ASN A 1 157 ? -16.146 -7.251 5.664 1.00 87.06 157 ASN A CA 1
ATOM 1255 C C . ASN A 1 157 ? -15.763 -5.888 5.101 1.00 87.06 157 ASN A C 1
ATOM 1257 O O . ASN A 1 157 ? -16.647 -5.122 4.717 1.00 87.06 157 ASN A O 1
ATOM 1261 N N . PHE A 1 158 ? -14.467 -5.593 5.020 1.00 84.94 158 PHE A N 1
ATOM 1262 C CA . PHE A 1 158 ? -14.021 -4.366 4.376 1.00 84.94 158 PHE A CA 1
ATOM 1263 C C . PHE A 1 158 ? -13.631 -4.589 2.914 1.00 84.94 158 PHE A C 1
ATOM 1265 O O . PHE A 1 158 ? -13.206 -5.675 2.513 1.00 84.94 158 PHE A O 1
ATOM 1272 N N . SER A 1 159 ? -13.773 -3.541 2.108 1.00 84.75 159 SER A N 1
ATOM 1273 C CA . SER A 1 159 ? -13.304 -3.500 0.725 1.00 84.75 159 SER A CA 1
ATOM 1274 C C . SER A 1 159 ? -12.660 -2.149 0.430 1.00 84.75 159 SER A C 1
ATOM 1276 O O . SER A 1 159 ? -13.048 -1.136 1.010 1.00 84.75 159 SER A O 1
ATOM 1278 N N . ALA A 1 160 ? -11.660 -2.144 -0.448 1.00 83.75 160 ALA A N 1
ATOM 1279 C CA . ALA A 1 160 ? -10.990 -0.943 -0.927 1.00 83.75 160 ALA A CA 1
ATOM 1280 C C . ALA A 1 160 ? -10.441 -1.192 -2.338 1.00 83.75 160 ALA A C 1
ATOM 1282 O O . ALA A 1 160 ? -10.188 -2.336 -2.722 1.00 83.75 160 ALA A O 1
ATOM 1283 N N . THR A 1 161 ? -10.247 -0.122 -3.106 1.00 84.69 161 THR A N 1
ATOM 1284 C CA . THR A 1 161 ? -9.671 -0.172 -4.455 1.00 84.69 161 THR A CA 1
ATOM 1285 C C . THR A 1 161 ? -8.253 0.377 -4.428 1.00 84.69 161 THR A C 1
ATOM 1287 O O . THR A 1 161 ? -8.042 1.527 -4.049 1.00 84.69 161 THR A O 1
ATOM 1290 N N . ALA A 1 162 ? -7.285 -0.442 -4.840 1.00 83.75 162 ALA A N 1
ATOM 1291 C CA . ALA A 1 162 ? -5.902 -0.021 -5.028 1.00 83.75 162 ALA A CA 1
ATOM 1292 C C . ALA A 1 162 ? -5.664 0.376 -6.493 1.00 83.75 162 ALA A C 1
ATOM 1294 O O . ALA A 1 162 ? -5.852 -0.439 -7.399 1.00 83.75 162 ALA A O 1
ATOM 1295 N N . THR A 1 163 ? -5.212 1.607 -6.717 1.00 84.94 163 THR A N 1
ATOM 1296 C CA . THR A 1 163 ? -4.894 2.153 -8.041 1.00 84.94 163 THR A CA 1
ATOM 1297 C C . THR A 1 163 ? -3.404 2.450 -8.128 1.00 84.94 163 THR A C 1
ATOM 1299 O O . THR A 1 163 ? -2.858 3.124 -7.258 1.00 84.94 163 THR A O 1
ATOM 1302 N N . PHE A 1 164 ? -2.754 1.988 -9.197 1.00 85.19 164 PHE A N 1
ATOM 1303 C CA . PHE A 1 164 ? -1.351 2.277 -9.498 1.00 85.19 164 PHE A CA 1
ATOM 1304 C C . PHE A 1 164 ? -1.274 3.092 -10.785 1.00 85.19 164 PHE A C 1
ATOM 1306 O O . PHE A 1 164 ? -1.722 2.633 -11.838 1.00 85.19 164 PHE A O 1
ATOM 1313 N N . GLN A 1 165 ? -0.715 4.298 -10.715 1.00 86.62 165 GLN A N 1
ATOM 1314 C CA . GLN A 1 165 ? -0.665 5.218 -11.847 1.00 86.62 165 GLN A CA 1
ATOM 1315 C C . GLN A 1 165 ? 0.734 5.793 -12.029 1.00 86.62 165 GLN A C 1
ATOM 1317 O O . GLN A 1 165 ? 1.327 6.325 -11.097 1.00 86.62 165 GLN A O 1
ATOM 1322 N N . GLY A 1 166 ? 1.244 5.733 -13.257 1.00 88.25 166 GLY A N 1
ATOM 1323 C CA . GLY A 1 166 ? 2.499 6.367 -13.648 1.00 88.25 166 GLY A CA 1
ATOM 1324 C C . GLY A 1 166 ? 3.228 5.563 -14.712 1.00 88.25 166 GLY A C 1
ATOM 1325 O O . GLY A 1 166 ? 2.616 4.823 -15.488 1.00 88.25 166 GLY A O 1
ATOM 1326 N N . ARG A 1 167 ? 4.549 5.730 -14.768 1.00 88.12 167 ARG A N 1
ATOM 1327 C CA . ARG A 1 167 ? 5.417 5.020 -15.710 1.00 88.12 167 ARG A CA 1
ATOM 1328 C C . ARG A 1 167 ? 6.484 4.231 -14.972 1.00 88.12 167 ARG A C 1
ATOM 1330 O O . ARG A 1 167 ? 6.975 4.647 -13.924 1.00 88.12 167 ARG A O 1
ATOM 1337 N N . PHE A 1 168 ? 6.876 3.115 -15.569 1.00 88.88 168 PHE A N 1
ATOM 1338 C CA . PHE A 1 168 ? 8.121 2.441 -15.227 1.00 88.88 168 PHE A CA 1
ATOM 1339 C C . PHE A 1 168 ? 9.183 2.844 -16.251 1.00 88.88 168 PHE A C 1
ATOM 1341 O O . PHE A 1 168 ? 8.871 3.186 -17.397 1.00 88.88 168 PHE A O 1
ATOM 1348 N N . ALA A 1 169 ? 10.441 2.820 -15.835 1.00 90.06 169 ALA A N 1
ATOM 1349 C CA . ALA A 1 169 ? 11.556 3.205 -16.687 1.00 90.06 169 ALA A CA 1
ATOM 1350 C C . ALA A 1 169 ? 12.496 2.023 -16.901 1.00 90.06 169 ALA A C 1
ATOM 1352 O O . ALA A 1 169 ? 12.640 1.164 -16.029 1.00 90.06 169 ALA A O 1
ATOM 1353 N N . TYR A 1 170 ? 13.141 1.982 -18.064 1.00 90.81 170 TYR A N 1
ATOM 1354 C CA . TYR A 1 170 ? 14.042 0.898 -18.423 1.00 90.81 170 TYR A CA 1
ATOM 1355 C C . TYR A 1 170 ? 15.188 1.355 -19.330 1.00 90.81 170 TYR A C 1
ATOM 1357 O O . TYR A 1 170 ? 15.142 2.410 -19.966 1.00 90.81 170 TYR A O 1
ATOM 1365 N N . LYS A 1 171 ? 16.240 0.537 -19.377 1.00 89.94 171 LYS A N 1
ATOM 1366 C CA . LYS A 1 171 ? 17.415 0.701 -20.235 1.00 89.94 171 LYS A CA 1
ATOM 1367 C C . LYS A 1 171 ? 17.481 -0.445 -21.231 1.00 89.94 171 LYS A C 1
ATOM 1369 O O . LYS A 1 171 ? 17.459 -1.615 -20.844 1.00 89.94 171 LYS A O 1
ATOM 1374 N N . ILE A 1 172 ? 17.628 -0.089 -22.501 1.00 90.19 172 ILE A N 1
ATOM 1375 C CA . ILE A 1 172 ? 17.868 -1.030 -23.597 1.00 90.19 172 ILE A CA 1
ATOM 1376 C C . ILE A 1 172 ? 19.338 -1.031 -23.992 1.00 90.19 172 ILE A C 1
ATOM 1378 O O . ILE A 1 172 ? 20.016 0.003 -23.936 1.00 90.19 172 ILE A O 1
ATOM 1382 N N . ARG A 1 173 ? 19.844 -2.197 -24.398 1.00 81.81 173 ARG A N 1
ATOM 1383 C CA . ARG A 1 173 ? 21.173 -2.270 -25.007 1.00 81.81 173 ARG A CA 1
ATOM 1384 C C . ARG A 1 173 ? 21.149 -1.485 -26.325 1.00 81.81 173 ARG A C 1
ATOM 1386 O O . ARG A 1 173 ? 20.167 -1.587 -27.062 1.00 81.81 173 ARG A O 1
ATOM 1393 N N . PRO A 1 174 ? 22.191 -0.697 -26.639 1.00 71.69 174 PRO A N 1
ATOM 1394 C CA . PRO A 1 174 ? 22.321 -0.129 -27.972 1.00 71.69 174 PRO A CA 1
ATOM 1395 C C . PRO A 1 174 ? 22.339 -1.283 -28.979 1.00 71.69 174 PRO A C 1
ATOM 13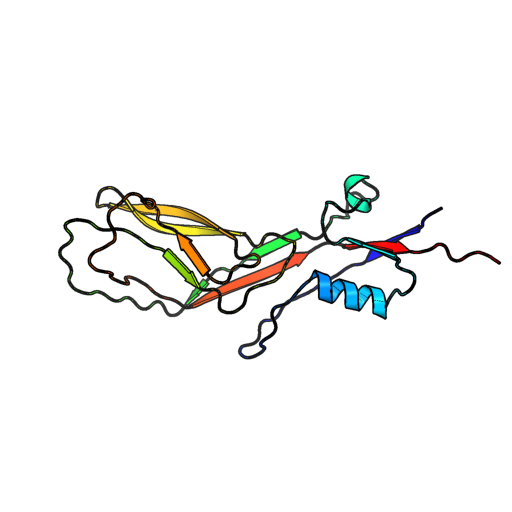97 O O . PRO A 1 174 ? 23.126 -2.216 -28.814 1.00 71.69 174 PRO A O 1
ATOM 1400 N N . ARG A 1 175 ? 21.477 -1.241 -30.000 1.00 63.34 175 ARG A N 1
ATOM 1401 C CA . ARG A 1 175 ? 21.711 -2.062 -31.191 1.00 63.34 175 ARG A CA 1
ATOM 1402 C C . ARG A 1 175 ? 22.969 -1.489 -31.837 1.00 63.34 175 ARG A C 1
ATOM 1404 O O . ARG A 1 175 ? 23.032 -0.280 -32.044 1.00 63.34 175 ARG A O 1
ATOM 1411 N N . 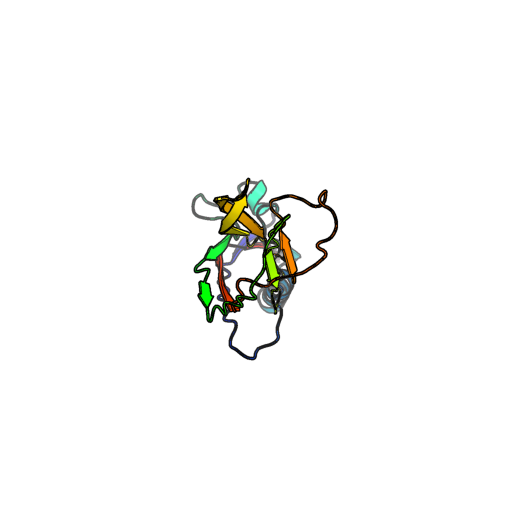GLY A 1 176 ? 23.993 -2.318 -32.015 1.00 60.53 176 GLY A N 1
ATOM 1412 C CA . GLY A 1 176 ? 25.158 -1.915 -32.790 1.00 60.53 176 GLY A CA 1
ATOM 1413 C C . GLY A 1 176 ? 24.689 -1.631 -34.209 1.00 60.53 176 GLY A C 1
ATOM 1414 O O . GLY A 1 176 ? 24.070 -2.502 -34.818 1.00 60.53 176 GLY A O 1
ATOM 1415 N N . ASP A 1 177 ? 24.930 -0.417 -34.693 1.00 53.00 177 ASP A N 1
ATOM 1416 C CA . ASP A 1 177 ? 24.915 -0.165 -36.127 1.00 53.00 177 ASP A CA 1
ATOM 1417 C C . ASP A 1 177 ? 26.115 -0.946 -36.690 1.00 53.00 177 ASP A C 1
ATOM 1419 O O . ASP A 1 177 ? 27.263 -0.660 -36.339 1.00 53.00 177 ASP A O 1
ATOM 1423 N N . HIS A 1 178 ? 25.829 -2.008 -37.445 1.00 45.03 178 HIS A N 1
ATOM 1424 C CA . HIS A 1 178 ? 26.790 -2.645 -38.343 1.00 45.03 178 HIS A CA 1
ATOM 1425 C C . HIS A 1 178 ? 26.778 -1.910 -39.679 1.00 45.03 178 HIS A C 1
ATOM 1427 O O . HIS A 1 178 ? 25.661 -1.579 -40.142 1.00 45.03 178 HIS A O 1
#

Organism: Amblyomma americanum (NCBI:txid6943)